Protein AF-U6RL80-F1 (afdb_monomer)

Sequence (294 aa):
MKKLYNIFMVGLAALAFSACESDRDSNPTLLEPDTFVLNVPPYAENNVYDLENSKAIEFTCSQPDYGFPIATTYSVQMSLNENFTEENEEAGTKLNYVTLATKYTSTKVDVDAVEFALALVELWDLSGSGELPDTPVTLYIRMQAALTSNGSGACTSNVIKLPRVLGYKAEAPVTLPEKMYLIGSFAESDWNAWLEMTPVEGSTGKFSRVVTFAGGDAMKFNMNPGWDGNQVAYFDGLVPDESKKLADVGGVDDGNGGLNIQIGNAGTYEVVVTVKVAGTKLAYTLDFYEATAE

Structure (mmCIF, N/CA/C/O backbone):
data_AF-U6RL80-F1
#
_entry.id   AF-U6RL80-F1
#
loop_
_atom_site.group_PDB
_atom_site.id
_atom_site.type_symbol
_atom_site.label_atom_id
_atom_site.label_alt_id
_atom_site.label_comp_id
_atom_site.label_asym_id
_atom_site.label_entity_id
_atom_site.label_seq_id
_atom_site.pdbx_PDB_ins_code
_atom_site.Cartn_x
_atom_site.Cartn_y
_atom_site.Cartn_z
_atom_site.occupancy
_atom_site.B_iso_or_equiv
_atom_site.auth_seq_id
_atom_site.auth_comp_id
_atom_site.auth_asym_id
_atom_site.auth_atom_id
_atom_site.pdbx_PDB_model_num
ATOM 1 N N . MET A 1 1 ? -44.471 29.779 -54.920 1.00 45.03 1 MET A N 1
ATOM 2 C CA . MET A 1 1 ? -43.718 28.926 -53.969 1.00 45.03 1 MET A CA 1
ATOM 3 C C . MET A 1 1 ? -42.483 29.644 -53.394 1.00 45.03 1 MET A C 1
ATOM 5 O O . MET A 1 1 ? -41.395 29.098 -53.427 1.00 45.03 1 MET A O 1
ATOM 9 N N . LYS A 1 2 ? -42.612 30.882 -52.881 1.00 41.56 2 LYS A N 1
ATOM 10 C CA . LYS A 1 2 ? -41.479 31.633 -52.279 1.00 41.56 2 LYS A CA 1
ATOM 11 C C . LYS A 1 2 ? -41.758 32.174 -50.867 1.00 41.56 2 LYS A C 1
ATOM 13 O O . LYS A 1 2 ? -40.862 32.710 -50.240 1.00 41.56 2 LYS A O 1
ATOM 18 N N . LYS A 1 3 ? -42.989 32.024 -50.356 1.00 45.12 3 LYS A N 1
ATOM 19 C CA . LYS A 1 3 ? -43.396 32.541 -49.034 1.00 45.12 3 LYS A CA 1
ATOM 20 C C . LYS A 1 3 ? -43.498 31.470 -47.936 1.00 45.12 3 LYS A C 1
ATOM 22 O O . LYS A 1 3 ? -43.577 31.825 -46.772 1.00 45.12 3 LYS A O 1
ATOM 27 N N . LEU A 1 4 ? -43.450 30.182 -48.298 1.00 49.25 4 LEU A N 1
ATOM 28 C CA . LEU A 1 4 ? -43.483 29.058 -47.346 1.00 49.25 4 LEU A CA 1
ATOM 29 C C . LEU A 1 4 ? -42.086 28.659 -46.839 1.00 49.25 4 LEU A C 1
ATOM 31 O O . LEU A 1 4 ? -41.966 28.172 -45.722 1.00 49.25 4 LEU A O 1
ATOM 35 N N . TYR A 1 5 ? -41.026 28.925 -47.612 1.00 48.28 5 TYR A N 1
ATOM 36 C CA . TYR A 1 5 ? -39.652 28.579 -47.222 1.00 48.28 5 TYR A CA 1
ATOM 37 C C . TYR A 1 5 ? -39.103 29.498 -46.115 1.00 48.28 5 TYR A C 1
ATOM 39 O O . TYR A 1 5 ? -38.384 29.047 -45.230 1.00 48.28 5 TYR A O 1
ATOM 47 N N . ASN A 1 6 ? -39.518 30.772 -46.102 1.00 47.56 6 ASN A N 1
ATOM 48 C CA . ASN A 1 6 ? -39.069 31.733 -45.089 1.00 47.56 6 ASN A CA 1
ATOM 49 C C . ASN A 1 6 ? -39.699 31.510 -43.707 1.00 47.56 6 ASN A C 1
ATOM 51 O O . ASN A 1 6 ? -39.104 31.910 -42.716 1.00 47.56 6 ASN A O 1
ATOM 55 N N . ILE A 1 7 ? -40.870 30.871 -43.612 1.00 53.78 7 ILE A N 1
ATOM 56 C CA . ILE A 1 7 ? -41.506 30.602 -42.310 1.00 53.78 7 ILE A CA 1
ATOM 57 C C . ILE A 1 7 ? -40.887 29.359 -41.650 1.00 53.78 7 ILE A C 1
ATOM 59 O O . ILE A 1 7 ? -40.718 29.331 -40.434 1.00 53.78 7 ILE A O 1
ATOM 63 N N . PHE A 1 8 ? -40.455 28.372 -42.443 1.00 48.06 8 PHE A N 1
ATOM 64 C CA . PHE A 1 8 ? -39.811 27.161 -41.922 1.00 48.06 8 PHE A CA 1
ATOM 65 C C . PHE A 1 8 ? -38.369 27.414 -41.436 1.00 48.06 8 PHE A C 1
ATOM 67 O O . PHE A 1 8 ? -37.942 26.830 -40.445 1.00 48.06 8 PHE A O 1
ATOM 74 N N . MET A 1 9 ? -37.637 28.340 -42.072 1.00 51.53 9 MET A N 1
ATOM 75 C CA . MET A 1 9 ? -36.278 28.726 -41.652 1.00 51.53 9 MET A CA 1
ATOM 76 C C . MET A 1 9 ? -36.247 29.563 -40.362 1.00 51.53 9 MET A C 1
ATOM 78 O O . MET A 1 9 ? -35.300 29.457 -39.590 1.00 51.53 9 MET A O 1
ATOM 82 N N . VAL A 1 10 ? -37.285 30.366 -40.101 1.00 54.06 10 VAL A N 1
ATOM 83 C CA . VAL A 1 10 ? -37.381 31.182 -38.875 1.00 54.06 10 VAL A CA 1
ATOM 84 C C . VAL A 1 10 ? -37.806 30.333 -37.667 1.00 54.06 10 VAL A C 1
ATOM 86 O O . VAL A 1 10 ? -37.340 30.577 -36.558 1.00 54.06 10 VAL A O 1
ATOM 89 N N . GLY A 1 11 ? -38.610 29.282 -37.877 1.00 51.50 11 GLY A N 1
ATOM 90 C CA . GLY A 1 11 ? -38.995 28.340 -36.817 1.00 51.50 11 GLY A CA 1
ATOM 91 C C . GLY A 1 11 ? -37.849 27.449 -36.320 1.00 51.50 11 GLY A C 1
ATOM 92 O O . GLY A 1 11 ? -37.797 27.132 -35.136 1.00 51.50 11 GLY A O 1
ATOM 93 N N . LEU A 1 12 ? -36.898 27.091 -37.194 1.00 52.03 12 LEU A N 1
ATOM 94 C CA . LEU A 1 12 ? -35.732 26.276 -36.825 1.00 52.03 12 LEU A CA 1
ATOM 95 C C . LEU A 1 12 ? -34.646 27.094 -36.099 1.00 52.03 12 LEU A C 1
ATOM 97 O O . LEU A 1 12 ? -33.964 26.568 -35.225 1.00 52.03 12 LEU A O 1
ATOM 101 N N . ALA A 1 13 ? -34.522 28.390 -36.410 1.00 53.56 13 ALA A N 1
ATOM 102 C CA . ALA A 1 13 ? -33.598 29.303 -35.733 1.00 53.56 13 ALA A CA 1
ATOM 103 C C . ALA A 1 13 ? -34.047 29.661 -34.302 1.00 53.56 13 ALA A C 1
ATOM 105 O O . ALA A 1 13 ? -33.206 29.892 -33.439 1.00 53.56 13 ALA A O 1
ATOM 106 N N . ALA A 1 14 ? -35.355 29.653 -34.020 1.00 51.91 14 ALA A N 1
ATOM 107 C CA . ALA A 1 14 ? -35.887 29.907 -32.677 1.00 51.91 14 ALA A CA 1
ATOM 108 C C . ALA A 1 14 ? -35.653 28.742 -31.691 1.00 51.91 14 ALA A C 1
ATOM 110 O O . ALA A 1 14 ? -35.650 28.957 -30.483 1.00 51.91 14 ALA A O 1
ATOM 111 N N . LEU A 1 15 ? -35.421 27.523 -32.193 1.00 52.44 15 LEU A N 1
ATOM 112 C CA . LEU A 1 15 ? -35.089 26.345 -31.378 1.00 52.44 15 LEU A CA 1
ATOM 113 C C . LEU A 1 15 ? -33.578 26.193 -31.133 1.00 52.44 15 LEU A C 1
ATOM 115 O O . LEU A 1 15 ? -33.174 25.386 -30.303 1.00 52.44 15 LEU A O 1
ATOM 119 N N . ALA A 1 16 ? -32.740 26.970 -31.828 1.00 51.03 16 ALA A N 1
ATOM 120 C CA . ALA A 1 16 ? -31.284 26.923 -31.679 1.00 51.03 16 ALA A CA 1
ATOM 121 C C . ALA A 1 16 ? -30.758 27.747 -30.486 1.00 51.03 16 ALA A C 1
ATOM 123 O O . ALA A 1 16 ? -29.591 27.613 -30.133 1.00 51.03 16 ALA A O 1
ATOM 124 N N . PHE A 1 17 ? -31.609 28.563 -29.850 1.00 49.69 17 PHE A N 1
ATOM 125 C CA . PHE A 1 17 ? -31.261 29.366 -28.667 1.00 49.69 17 PHE A CA 1
ATOM 126 C C . PHE A 1 17 ? -31.769 28.775 -27.343 1.00 49.69 17 PHE A C 1
ATOM 128 O O . PHE A 1 17 ? -31.589 29.383 -26.297 1.00 49.69 17 PHE A O 1
ATOM 135 N N . SER A 1 18 ? -32.380 27.582 -27.340 1.00 49.81 18 SER A N 1
ATOM 136 C CA . SER A 1 18 ? -32.786 26.925 -26.085 1.00 49.81 18 SER A CA 1
ATOM 137 C C . SER A 1 18 ? -31.705 26.022 -25.482 1.00 49.81 18 SER A C 1
ATOM 139 O O . SER A 1 18 ? -31.991 25.278 -24.545 1.00 49.81 18 SER A O 1
ATOM 141 N N . ALA A 1 19 ? -30.484 26.037 -26.019 1.00 54.03 19 ALA A N 1
ATOM 142 C CA . ALA A 1 19 ? -29.359 25.309 -25.451 1.00 54.03 19 ALA A CA 1
ATOM 143 C C . ALA A 1 19 ? -28.453 26.282 -24.682 1.00 54.03 19 ALA A C 1
ATOM 145 O O . ALA A 1 19 ? -27.705 27.051 -25.277 1.00 54.03 19 ALA A O 1
ATOM 146 N N . CYS A 1 20 ? -28.526 26.172 -23.354 1.00 61.12 20 CYS A N 1
ATOM 147 C CA . CYS A 1 20 ? -27.528 26.633 -22.383 1.00 61.12 20 CYS A CA 1
ATOM 148 C C . CYS A 1 20 ? -27.499 28.125 -21.995 1.00 61.12 20 CYS A C 1
ATOM 150 O O . CYS A 1 20 ? -26.421 28.661 -21.778 1.00 61.12 20 CYS A O 1
ATOM 152 N N . GLU A 1 21 ? -28.642 28.791 -21.799 1.00 48.22 21 GLU A N 1
ATOM 153 C CA . GLU A 1 21 ? -28.653 30.049 -21.011 1.00 48.22 21 GLU A CA 1
ATOM 154 C C . GLU A 1 21 ? -28.828 29.818 -19.505 1.00 48.22 21 GLU A C 1
ATOM 156 O O . GLU A 1 21 ? -28.578 30.706 -18.697 1.00 48.22 21 GLU A O 1
ATOM 161 N N . SER A 1 22 ? -29.219 28.612 -19.095 1.00 49.94 22 SER A N 1
ATOM 162 C CA . SER A 1 22 ? -29.249 28.242 -17.686 1.00 49.94 22 SER A CA 1
ATOM 163 C C . SER A 1 22 ? -27.951 27.529 -17.310 1.00 49.94 22 SER A C 1
ATOM 165 O O . SER A 1 22 ? -27.974 26.332 -17.014 1.00 49.94 22 SER A O 1
ATOM 167 N N . ASP A 1 23 ? -26.835 28.264 -17.314 1.00 52.84 23 ASP A N 1
ATOM 168 C CA . ASP A 1 23 ? -25.781 28.024 -16.323 1.00 52.84 23 ASP A CA 1
ATOM 169 C C . ASP A 1 23 ? -26.430 28.320 -14.969 1.00 52.84 23 ASP A C 1
ATOM 171 O O . ASP A 1 23 ? -26.490 29.449 -14.485 1.00 52.84 23 ASP A O 1
ATOM 175 N N . ARG A 1 24 ? -27.151 27.321 -14.453 1.00 56.09 24 ARG A N 1
ATOM 176 C CA . ARG A 1 24 ? -27.673 27.390 -13.099 1.00 56.09 24 ARG A CA 1
ATOM 177 C C . ARG A 1 24 ? -26.403 27.369 -12.272 1.00 56.09 24 ARG A C 1
ATOM 179 O O . ARG A 1 24 ? -25.732 26.347 -12.318 1.00 56.09 24 ARG A O 1
ATOM 186 N N . ASP A 1 25 ? -26.138 28.413 -11.489 1.00 57.56 25 ASP A N 1
ATOM 187 C CA . ASP A 1 25 ? -25.047 28.514 -10.493 1.00 57.56 25 ASP A CA 1
ATOM 188 C C . ASP A 1 25 ? -24.971 27.323 -9.488 1.00 57.56 25 ASP A C 1
ATOM 190 O O . ASP A 1 25 ? -24.269 27.360 -8.486 1.00 57.56 25 ASP A O 1
ATOM 194 N N . SER A 1 26 ? -25.717 26.244 -9.718 1.00 63.47 26 SER A N 1
ATOM 195 C CA . SER A 1 26 ? -25.666 24.928 -9.093 1.00 63.47 26 SER A CA 1
ATOM 196 C C . SER A 1 26 ? -24.562 24.036 -9.684 1.00 63.47 26 SER A C 1
ATOM 198 O O . SER A 1 26 ? -24.809 22.858 -9.954 1.00 63.47 26 SER A O 1
ATOM 200 N N . ASN A 1 27 ? -23.355 24.566 -9.887 1.00 68.06 27 ASN A N 1
ATOM 201 C CA . ASN A 1 27 ? -22.205 23.695 -10.119 1.00 68.06 27 ASN A CA 1
ATOM 202 C C . ASN A 1 27 ? -21.912 22.924 -8.821 1.00 68.06 27 ASN A C 1
ATOM 204 O O . ASN A 1 27 ? -21.888 23.544 -7.755 1.00 68.06 27 ASN A O 1
ATOM 208 N N . PRO A 1 28 ? -21.716 21.592 -8.870 1.00 72.44 28 PRO A N 1
ATOM 209 C CA . PRO A 1 28 ? -21.341 20.825 -7.691 1.00 72.44 28 PRO A CA 1
ATOM 210 C C . PRO A 1 28 ? -20.061 21.409 -7.093 1.00 72.44 28 PRO A C 1
ATOM 212 O O . PRO A 1 28 ? -19.031 21.488 -7.763 1.00 72.44 28 PRO A O 1
ATOM 215 N N . THR A 1 29 ? -20.130 21.844 -5.841 1.00 82.56 29 THR A N 1
ATOM 216 C CA . THR A 1 29 ? -18.963 22.310 -5.098 1.00 82.56 29 THR A CA 1
ATOM 217 C C . THR A 1 29 ? -18.357 21.131 -4.367 1.00 82.56 29 THR A C 1
ATOM 219 O O . THR A 1 29 ? -19.064 20.454 -3.620 1.00 82.56 29 THR A O 1
ATOM 222 N N . LEU A 1 30 ? -17.061 20.902 -4.567 1.00 88.50 30 LEU A N 1
ATOM 223 C CA . LEU A 1 30 ? -16.326 19.940 -3.759 1.00 88.50 30 LEU A CA 1
ATOM 224 C C . LEU A 1 30 ? -16.312 20.432 -2.307 1.00 88.50 30 LEU A C 1
ATOM 226 O O . LEU A 1 30 ? -15.823 21.528 -2.034 1.00 88.50 30 LEU A O 1
ATOM 230 N N . LEU A 1 31 ? -16.882 19.636 -1.406 1.00 91.56 31 LEU A N 1
ATOM 231 C CA . LEU A 1 31 ? -16.812 19.869 0.033 1.00 91.56 31 LEU A CA 1
ATOM 232 C C . LEU A 1 31 ? -15.575 19.181 0.615 1.00 91.56 31 LEU A C 1
ATOM 234 O O . LEU A 1 31 ? -15.120 18.162 0.097 1.00 91.56 31 LEU A O 1
ATOM 238 N N . GLU A 1 32 ? -15.057 19.726 1.712 1.00 90.56 32 GLU A N 1
ATOM 239 C CA . GLU A 1 32 ? -13.994 19.113 2.510 1.00 90.56 32 GLU A CA 1
ATOM 240 C C . GLU A 1 32 ? -14.609 18.611 3.825 1.00 90.56 32 GLU A C 1
ATOM 242 O O . GLU A 1 32 ? -14.821 19.405 4.741 1.00 90.56 32 GLU A O 1
ATOM 247 N N . PRO A 1 33 ? -14.999 17.327 3.906 1.00 92.94 33 PRO A N 1
ATOM 248 C CA . PRO A 1 33 ? -15.634 16.785 5.100 1.00 92.94 33 PRO A CA 1
ATOM 249 C C . PRO A 1 33 ? -14.622 16.642 6.240 1.00 92.94 33 PRO A C 1
ATOM 251 O O . P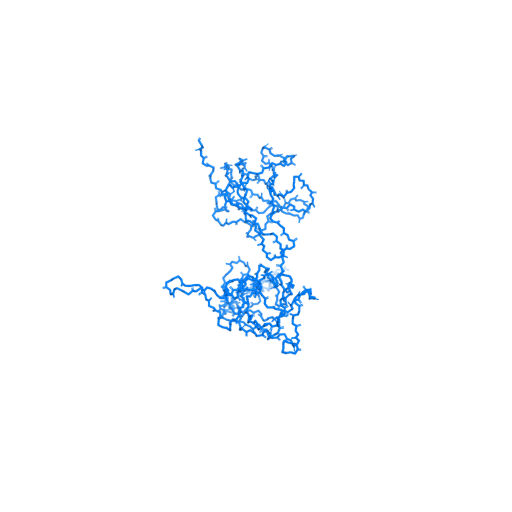RO A 1 33 ? -13.526 16.131 6.034 1.00 92.94 33 PRO A O 1
ATOM 254 N N . ASP A 1 34 ? -15.020 16.998 7.462 1.00 93.88 34 ASP A N 1
ATOM 255 C CA . ASP A 1 34 ? -14.182 16.791 8.654 1.00 93.88 34 ASP A CA 1
ATOM 256 C C . ASP A 1 34 ? -14.147 15.316 9.092 1.00 93.88 34 ASP A C 1
ATOM 258 O O . ASP A 1 34 ? -13.165 14.835 9.662 1.00 93.88 34 ASP A O 1
ATOM 262 N N . THR A 1 35 ? -15.240 14.581 8.856 1.00 97.44 35 THR A N 1
ATOM 263 C CA . THR A 1 35 ? -15.402 13.195 9.307 1.00 97.44 35 THR A CA 1
ATOM 264 C C . THR A 1 35 ? -16.434 12.417 8.486 1.00 97.44 35 THR A C 1
ATOM 266 O O . THR A 1 35 ? -17.149 12.972 7.651 1.00 97.44 35 THR A O 1
ATOM 269 N N . PHE A 1 36 ? -16.526 11.113 8.743 1.00 97.88 36 PHE A N 1
ATOM 270 C CA . PHE A 1 36 ? -17.516 10.200 8.178 1.00 97.88 36 PHE A CA 1
ATOM 271 C C . PHE A 1 36 ? -17.857 9.079 9.168 1.00 97.88 36 PHE A C 1
ATOM 273 O O . PHE A 1 36 ? -17.181 8.894 10.182 1.00 97.88 36 PHE A O 1
ATOM 280 N N . VAL A 1 37 ? -18.920 8.322 8.890 1.00 98.38 37 VAL A N 1
ATOM 281 C CA . VAL A 1 37 ? -19.400 7.284 9.807 1.00 98.38 37 VAL A CA 1
ATOM 282 C C . VAL A 1 37 ? -18.717 5.952 9.517 1.00 98.38 37 VAL A C 1
ATOM 284 O O . VAL A 1 37 ? -18.838 5.423 8.417 1.00 98.38 37 VAL A O 1
ATOM 287 N N . LEU A 1 38 ? -18.063 5.377 10.522 1.00 98.44 38 LEU A N 1
ATOM 288 C CA . LEU A 1 38 ? -17.669 3.972 10.592 1.00 98.44 38 LEU A CA 1
ATOM 289 C C . LEU A 1 38 ? -18.661 3.233 11.495 1.00 98.44 38 LEU A C 1
ATOM 291 O O . LEU A 1 38 ? -18.836 3.582 12.667 1.00 98.44 38 LEU A O 1
ATOM 295 N N . ASN A 1 39 ? -19.321 2.211 10.950 1.00 97.88 39 ASN A N 1
ATOM 296 C CA . ASN A 1 39 ? -20.325 1.442 11.673 1.00 97.88 39 ASN A CA 1
ATOM 297 C C . ASN A 1 39 ? -19.666 0.417 12.599 1.00 97.88 39 ASN A C 1
ATOM 299 O O . ASN A 1 39 ? -18.731 -0.286 12.212 1.00 97.88 39 ASN A O 1
ATOM 303 N N . VAL A 1 40 ? -20.211 0.272 13.807 1.00 95.75 40 VAL A N 1
ATOM 304 C CA . VAL A 1 40 ? -19.842 -0.821 14.714 1.00 95.75 40 VAL A CA 1
ATOM 305 C C . VAL A 1 40 ? -20.392 -2.135 14.144 1.00 95.75 40 VAL A C 1
ATOM 307 O O . VAL A 1 40 ? -21.595 -2.204 13.868 1.00 95.75 40 VAL A O 1
ATOM 310 N N . PRO A 1 41 ? -19.573 -3.192 13.978 1.00 93.81 41 PRO A N 1
ATOM 311 C CA . PRO A 1 41 ? -20.073 -4.477 13.508 1.00 93.81 41 PRO A CA 1
ATOM 312 C C . PRO A 1 41 ? -21.194 -5.027 14.418 1.00 93.81 41 PRO A C 1
ATOM 314 O O . PRO A 1 41 ? -21.060 -4.961 15.645 1.00 93.81 41 PRO A O 1
ATOM 317 N N . PRO A 1 42 ? -22.269 -5.631 13.868 1.00 87.31 42 PRO A N 1
ATOM 318 C CA . PRO A 1 42 ? -23.476 -6.000 14.626 1.00 87.31 42 PRO A CA 1
ATOM 319 C C . PRO A 1 42 ? -23.264 -6.910 15.847 1.00 87.31 42 PRO A C 1
ATOM 321 O O . PRO A 1 42 ? -24.105 -6.942 16.744 1.00 87.31 42 PRO A O 1
ATOM 324 N N . TYR A 1 43 ? -22.155 -7.652 15.893 1.00 84.12 43 TYR A N 1
ATOM 325 C CA . TYR A 1 43 ? -21.839 -8.602 16.963 1.00 84.12 43 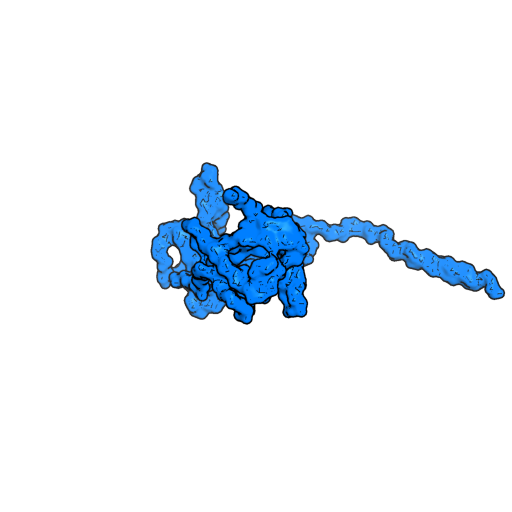TYR A CA 1
ATOM 326 C C . TYR A 1 43 ? -20.562 -8.257 17.739 1.00 84.12 43 TYR A C 1
ATOM 328 O O . TYR A 1 43 ? -20.050 -9.112 18.458 1.00 84.12 43 TYR A O 1
ATOM 336 N N . ALA A 1 44 ? -20.056 -7.023 17.639 1.00 85.62 44 ALA A N 1
ATOM 337 C CA . ALA A 1 44 ? -18.784 -6.643 18.257 1.00 85.62 44 ALA A CA 1
ATOM 338 C C . ALA A 1 44 ? -18.744 -6.862 19.781 1.00 85.62 44 ALA A C 1
ATOM 340 O O . ALA A 1 44 ? -17.731 -7.320 20.295 1.00 85.62 44 ALA A O 1
ATOM 341 N N . GLU A 1 45 ? -19.845 -6.601 20.492 1.00 88.00 45 GLU A N 1
ATOM 342 C CA . GLU A 1 45 ? -19.921 -6.749 21.957 1.00 88.00 45 GLU A CA 1
ATOM 343 C C . GLU A 1 45 ? -19.977 -8.210 22.432 1.00 88.00 45 GLU A C 1
ATOM 345 O O . GLU A 1 45 ? -19.469 -8.551 23.500 1.00 88.00 45 GLU A O 1
ATOM 350 N N . ASN A 1 46 ? -20.597 -9.093 21.643 1.00 87.06 46 ASN A N 1
ATOM 351 C CA . ASN A 1 46 ? -20.917 -10.458 22.075 1.00 87.06 46 ASN A CA 1
ATOM 352 C C . ASN A 1 46 ? -20.030 -11.532 21.435 1.00 87.06 46 ASN A C 1
ATOM 354 O O . ASN A 1 46 ? -20.038 -12.672 21.899 1.00 87.06 46 ASN A O 1
ATOM 358 N N . ASN A 1 47 ? -19.274 -11.189 20.393 1.00 89.44 47 ASN A N 1
ATOM 359 C CA . ASN A 1 47 ? -18.394 -12.113 19.691 1.00 89.44 47 ASN A CA 1
ATOM 360 C C . ASN A 1 47 ? -16.926 -11.916 20.090 1.00 89.44 47 ASN A C 1
ATOM 362 O O . ASN A 1 47 ? -16.536 -10.851 20.566 1.00 89.44 47 ASN A O 1
ATOM 366 N N . VAL A 1 48 ? -16.112 -12.950 19.885 1.00 94.06 48 VAL A N 1
ATOM 367 C CA . VAL A 1 48 ? -14.650 -12.835 19.903 1.00 94.06 48 VAL A CA 1
ATOM 368 C C . VAL A 1 48 ? -14.173 -12.829 18.460 1.00 94.06 48 VAL A C 1
ATOM 370 O O . VAL A 1 48 ? -14.508 -13.732 17.695 1.00 94.06 48 VAL A O 1
ATOM 373 N N . TYR A 1 49 ? -13.390 -11.821 18.091 1.00 94.94 49 TYR A N 1
ATOM 374 C CA . TYR A 1 49 ? -12.667 -11.811 16.826 1.00 94.94 49 TYR A CA 1
ATOM 375 C C . TYR A 1 49 ? -11.409 -12.660 16.991 1.00 94.94 49 TYR A C 1
ATOM 377 O O . TYR A 1 49 ? -10.371 -12.156 17.407 1.00 94.94 49 TYR A O 1
ATOM 385 N N . ASP A 1 50 ? -11.541 -13.961 16.746 1.00 96.00 50 ASP A N 1
ATOM 386 C CA . ASP A 1 50 ? -10.425 -14.905 16.711 1.00 96.00 50 ASP A CA 1
ATOM 387 C C . ASP A 1 50 ? -9.706 -14.779 15.366 1.00 96.00 50 ASP A C 1
ATOM 389 O O . ASP A 1 50 ? -10.219 -15.236 14.342 1.00 96.00 50 ASP A O 1
ATOM 393 N N . LEU A 1 51 ? -8.558 -14.100 15.364 1.00 96.06 51 LEU A N 1
ATOM 394 C CA . LEU A 1 51 ? -7.833 -13.782 14.135 1.00 96.06 51 LEU A CA 1
ATOM 395 C C . LEU A 1 51 ? -7.196 -15.014 13.484 1.00 96.06 51 LEU A C 1
ATOM 397 O O . LEU A 1 51 ? -7.074 -15.039 12.265 1.00 96.06 51 LEU A O 1
ATOM 401 N N . GLU A 1 52 ? -6.828 -16.034 14.261 1.00 94.50 52 GLU A N 1
ATOM 402 C CA . GLU A 1 52 ? -6.189 -17.248 13.736 1.00 94.50 52 GLU A CA 1
ATOM 403 C C . GLU A 1 52 ? -7.187 -18.108 12.948 1.00 94.50 52 GLU A C 1
ATOM 405 O O . GLU A 1 52 ? -6.847 -18.707 11.928 1.00 94.50 52 GLU A O 1
ATOM 410 N N . ASN A 1 53 ? -8.448 -18.131 13.394 1.00 94.56 53 ASN A N 1
ATOM 411 C CA . ASN A 1 53 ? -9.511 -18.940 12.791 1.00 94.56 53 ASN A CA 1
ATOM 412 C C . ASN A 1 53 ? -10.470 -18.147 11.886 1.00 94.56 53 ASN A C 1
ATOM 414 O O . ASN A 1 53 ? -11.425 -18.711 11.341 1.00 94.56 53 ASN A O 1
ATOM 418 N N . SER A 1 54 ? -10.237 -16.846 11.707 1.00 93.81 54 SER A N 1
ATOM 419 C CA . SER A 1 54 ? -11.027 -15.987 10.822 1.00 93.81 54 SER A CA 1
ATOM 420 C C . SER A 1 54 ? -10.357 -15.813 9.464 1.00 93.81 54 SER A C 1
ATOM 422 O O . SER A 1 54 ? -9.143 -15.887 9.330 1.00 93.81 54 SER A O 1
ATOM 424 N N . LYS A 1 55 ? -11.158 -15.549 8.428 1.00 93.75 55 LYS A N 1
ATOM 425 C CA . LYS A 1 55 ? -10.631 -15.159 7.107 1.00 93.75 55 LYS A CA 1
ATOM 426 C C . LYS A 1 55 ? -10.490 -13.652 6.970 1.00 93.75 55 LYS A C 1
ATOM 428 O O . LYS A 1 55 ? -9.509 -13.170 6.421 1.00 93.75 55 LYS A O 1
ATOM 433 N N . ALA A 1 56 ? -11.497 -12.926 7.440 1.00 94.81 56 ALA A N 1
ATOM 434 C CA . ALA A 1 56 ? -11.545 -11.484 7.338 1.00 94.81 56 ALA A CA 1
ATOM 435 C C . ALA A 1 56 ? -12.404 -10.879 8.449 1.00 94.81 56 ALA A C 1
ATOM 437 O O . ALA A 1 56 ? -13.257 -11.560 9.028 1.00 94.81 56 ALA A O 1
ATOM 438 N N . ILE A 1 57 ? -12.197 -9.591 8.698 1.00 95.06 57 ILE A N 1
ATOM 439 C CA . ILE A 1 57 ? -13.043 -8.743 9.530 1.00 95.06 57 ILE A CA 1
ATOM 440 C C . ILE A 1 57 ? -13.732 -7.734 8.615 1.00 95.06 57 ILE A C 1
ATOM 442 O O . ILE A 1 57 ? -13.073 -6.942 7.943 1.00 95.06 57 ILE A O 1
ATOM 446 N N . GLU A 1 58 ? -15.061 -7.775 8.589 1.00 96.00 58 GLU A N 1
ATOM 447 C CA . GLU A 1 58 ? -15.869 -6.871 7.773 1.00 96.00 58 GLU A CA 1
ATOM 448 C C . GLU A 1 58 ? -16.143 -5.566 8.534 1.00 96.00 58 GLU A C 1
ATOM 450 O O . GLU A 1 58 ? -16.714 -5.566 9.629 1.00 96.00 58 GLU A O 1
ATOM 455 N N . PHE A 1 59 ? -15.789 -4.446 7.915 1.00 97.12 59 PHE A N 1
ATOM 456 C CA . PHE A 1 59 ? -16.175 -3.103 8.324 1.00 97.12 59 PHE A CA 1
ATOM 457 C C . PHE A 1 59 ? -17.056 -2.463 7.255 1.00 97.12 59 PHE A C 1
ATOM 459 O O . PHE A 1 59 ? -16.925 -2.725 6.057 1.00 97.12 59 PHE A O 1
ATOM 466 N N . THR A 1 60 ? -17.955 -1.581 7.686 1.00 97.88 60 THR A N 1
ATOM 467 C CA . THR A 1 60 ? -18.756 -0.765 6.771 1.00 97.88 60 THR A CA 1
ATOM 468 C C . THR A 1 60 ? -18.726 0.690 7.204 1.00 97.88 60 THR A C 1
ATOM 470 O O . THR A 1 60 ? -18.764 0.987 8.398 1.00 97.88 60 THR A O 1
ATOM 473 N N . CYS A 1 61 ? -18.687 1.603 6.243 1.00 97.56 61 CYS A N 1
ATOM 474 C CA . CYS A 1 61 ? -18.681 3.036 6.496 1.00 97.56 61 CYS A CA 1
ATOM 475 C C . CYS A 1 61 ? -19.603 3.791 5.530 1.00 97.56 61 CYS A C 1
ATOM 477 O O . CYS A 1 61 ? -20.101 3.241 4.547 1.00 97.56 61 CYS A O 1
ATOM 479 N N . SER A 1 62 ? -19.864 5.063 5.815 1.00 96.56 62 SER A N 1
ATOM 480 C CA . SER A 1 62 ? -20.396 5.999 4.829 1.00 96.56 62 SER A CA 1
ATOM 481 C C . SER A 1 62 ? -19.249 6.620 4.038 1.00 96.56 62 SER A C 1
ATOM 483 O O . SER A 1 62 ? -18.155 6.821 4.564 1.00 96.56 62 SER A O 1
ATOM 485 N N . GLN A 1 63 ? -19.500 6.994 2.785 1.00 95.81 63 GLN A N 1
ATOM 486 C CA . GLN A 1 63 ? -18.565 7.872 2.092 1.00 95.81 63 GLN A CA 1
ATOM 487 C C . GLN A 1 63 ? -18.516 9.241 2.798 1.00 95.81 63 GLN A C 1
ATOM 489 O O . GLN A 1 63 ? -19.573 9.710 3.232 1.00 95.81 63 GLN A O 1
ATOM 494 N N . PRO A 1 64 ? -17.331 9.867 2.950 1.00 97.06 64 PRO A N 1
ATOM 495 C CA . PRO A 1 64 ? -17.252 11.255 3.384 1.00 97.06 64 PRO A CA 1
ATOM 496 C C . PRO A 1 64 ? -18.068 12.163 2.464 1.00 97.06 64 PRO A C 1
ATOM 498 O O . PRO A 1 64 ? -18.097 11.963 1.250 1.00 97.06 64 PRO A O 1
ATOM 501 N N . ASP A 1 65 ? -18.748 13.152 3.035 1.00 95.50 65 ASP A N 1
ATOM 502 C CA . ASP A 1 65 ? -19.607 14.039 2.254 1.00 95.50 65 ASP A CA 1
ATOM 503 C C . ASP A 1 65 ? -18.775 15.080 1.495 1.00 95.50 65 ASP A C 1
ATOM 505 O O . ASP A 1 65 ? -18.546 16.192 1.960 1.00 95.50 65 ASP A O 1
ATOM 509 N N . TYR A 1 66 ? -18.315 14.698 0.305 1.00 94.25 66 TYR A N 1
ATOM 510 C CA . TYR A 1 66 ? -17.636 15.584 -0.640 1.00 94.25 66 TYR A CA 1
ATOM 511 C C . TYR A 1 66 ? -18.613 16.486 -1.421 1.00 94.25 66 TYR A C 1
ATOM 513 O O . TYR A 1 66 ? -18.200 17.195 -2.338 1.00 94.25 66 TYR A O 1
ATOM 521 N N . GLY A 1 67 ? -19.912 16.460 -1.096 1.00 92.19 67 GLY A N 1
ATOM 522 C CA . GLY A 1 67 ? -20.984 17.153 -1.817 1.00 92.19 67 GLY A CA 1
ATOM 523 C C . GLY A 1 67 ? -21.567 16.359 -2.991 1.00 92.19 67 GLY A C 1
ATOM 524 O O . GLY A 1 67 ? -22.637 16.697 -3.497 1.00 92.19 67 GLY A O 1
ATOM 525 N N . PHE A 1 68 ? -20.889 15.296 -3.433 1.00 89.62 68 PHE A N 1
ATOM 526 C CA . PHE A 1 68 ? -21.346 14.359 -4.461 1.00 89.62 68 PHE A CA 1
ATOM 527 C C . PHE A 1 68 ? -20.524 13.054 -4.414 1.00 89.62 68 PHE A C 1
ATOM 529 O O . PHE A 1 68 ? -19.410 13.058 -3.887 1.00 89.62 68 PHE A O 1
ATOM 536 N N . PRO A 1 69 ? -21.030 11.936 -4.977 1.00 92.12 69 PRO A N 1
ATOM 537 C CA . PRO A 1 69 ? -20.271 10.691 -5.042 1.00 92.12 69 PRO A CA 1
ATOM 538 C C . PRO A 1 69 ? -18.988 10.837 -5.865 1.00 92.12 69 PRO A C 1
ATOM 540 O O . PRO A 1 69 ? -19.034 11.206 -7.039 1.00 92.12 69 PRO A O 1
ATOM 543 N N . ILE A 1 70 ? -17.847 10.513 -5.263 1.00 93.06 70 ILE A N 1
ATOM 544 C CA . ILE A 1 70 ? -16.516 10.631 -5.878 1.00 93.06 70 ILE A CA 1
ATOM 545 C C . ILE A 1 70 ? -15.649 9.424 -5.510 1.00 93.06 70 ILE A C 1
ATOM 547 O O . ILE A 1 70 ? -15.909 8.758 -4.516 1.00 93.06 70 ILE A O 1
ATOM 551 N N . ALA A 1 71 ? -14.638 9.084 -6.312 1.00 95.25 71 ALA A N 1
ATOM 552 C CA . ALA A 1 71 ? -13.735 7.984 -5.978 1.00 95.25 71 ALA A CA 1
ATOM 553 C C . ALA A 1 71 ? -12.948 8.303 -4.693 1.00 95.25 71 ALA A C 1
ATOM 555 O O . ALA A 1 71 ? -12.223 9.300 -4.626 1.00 95.25 71 ALA A O 1
ATOM 556 N N . THR A 1 72 ? -13.104 7.454 -3.679 1.00 95.94 72 THR A N 1
ATOM 557 C CA . THR A 1 72 ? -12.490 7.620 -2.359 1.00 95.94 72 THR A CA 1
ATOM 558 C C . THR A 1 72 ? -11.679 6.383 -2.019 1.00 95.94 72 THR A C 1
ATOM 560 O O . THR A 1 72 ? -12.149 5.257 -2.179 1.00 95.94 72 THR A O 1
ATOM 563 N N . THR A 1 73 ? -10.471 6.604 -1.518 1.00 97.12 73 THR A N 1
ATOM 564 C CA . THR A 1 73 ? -9.601 5.562 -0.990 1.00 97.12 73 THR A CA 1
ATOM 565 C C . THR A 1 73 ? -9.674 5.574 0.528 1.00 97.12 73 THR A C 1
ATOM 567 O O . THR A 1 73 ? -9.541 6.631 1.141 1.00 97.12 73 THR A O 1
ATOM 570 N N . TYR A 1 74 ? -9.841 4.398 1.122 1.00 97.88 74 TYR A N 1
ATOM 571 C CA . TYR A 1 74 ? -9.946 4.182 2.557 1.00 97.88 74 TYR A CA 1
ATOM 572 C C . TYR A 1 74 ? -8.777 3.343 3.077 1.00 97.88 74 TYR A C 1
ATOM 574 O O . TYR A 1 74 ? -8.362 2.382 2.424 1.00 97.88 74 TYR A O 1
ATOM 582 N N . SER A 1 75 ? -8.299 3.658 4.275 1.00 97.31 75 SER A N 1
ATOM 583 C CA . SER A 1 75 ? -7.352 2.844 5.044 1.00 97.31 75 SER A CA 1
ATOM 584 C C . SER A 1 75 ? -7.876 2.629 6.462 1.00 97.31 75 SER A C 1
ATOM 586 O O . SER A 1 75 ? -8.559 3.484 7.031 1.00 97.31 75 SER A O 1
ATOM 588 N N . VAL A 1 76 ? -7.590 1.458 7.027 1.00 98.19 76 VAL A N 1
ATOM 589 C CA . VAL A 1 76 ? -7.999 1.092 8.389 1.00 98.19 76 VAL A CA 1
ATOM 590 C C . VAL A 1 76 ? -6.855 1.401 9.343 1.00 98.19 76 VAL A C 1
ATOM 592 O O . VAL A 1 76 ? -5.700 1.107 9.044 1.00 98.19 76 VAL A O 1
ATOM 595 N N . GLN A 1 77 ? -7.172 1.986 10.492 1.00 98.25 77 GLN A N 1
ATOM 596 C CA . GLN A 1 77 ? -6.218 2.284 11.552 1.00 98.25 77 GLN A CA 1
ATOM 597 C C . GLN A 1 77 ? -6.665 1.633 12.855 1.00 98.25 77 GLN A C 1
ATOM 599 O O . GLN A 1 77 ? -7.850 1.669 13.195 1.00 98.25 77 GLN A O 1
ATOM 604 N N . MET A 1 78 ? -5.715 1.066 13.596 1.00 97.38 78 MET A N 1
ATOM 605 C CA . MET A 1 78 ? -5.967 0.401 14.873 1.00 97.38 78 MET A CA 1
ATOM 606 C C . MET A 1 78 ? -5.099 0.957 15.999 1.00 97.38 78 MET A C 1
ATOM 608 O O . MET A 1 78 ? -3.925 1.248 15.792 1.00 97.38 78 MET A O 1
ATOM 612 N N . SER A 1 79 ? -5.674 1.073 17.195 1.00 97.50 79 SER A N 1
ATOM 613 C CA . SER A 1 79 ? -4.983 1.500 18.413 1.00 97.50 79 SER A CA 1
ATOM 614 C C . SER A 1 79 ? -5.456 0.713 19.640 1.00 97.50 79 SER A C 1
ATOM 616 O O . SER A 1 79 ? -6.576 0.201 19.687 1.00 97.50 79 SER A O 1
ATOM 618 N N . LEU A 1 80 ? -4.602 0.650 20.666 1.00 95.81 80 LEU A N 1
ATOM 619 C CA . LEU A 1 80 ? -4.949 0.162 22.007 1.00 95.81 80 LEU A CA 1
ATOM 620 C C . LEU A 1 80 ? -5.681 1.231 22.840 1.00 95.81 80 LEU A C 1
ATOM 622 O O . LEU A 1 80 ? -6.216 0.928 23.906 1.00 95.81 80 LEU A O 1
ATOM 626 N N . ASN A 1 81 ? -5.707 2.483 22.372 1.00 93.38 81 ASN A N 1
ATOM 627 C CA . ASN A 1 81 ? -6.348 3.614 23.034 1.00 93.38 81 ASN A CA 1
ATOM 628 C C . ASN A 1 81 ? -7.417 4.232 22.123 1.00 93.38 81 ASN A C 1
ATOM 630 O O . ASN A 1 81 ? -7.251 4.297 20.911 1.00 93.38 81 ASN A O 1
ATOM 634 N N . GLU A 1 82 ? -8.506 4.720 22.714 1.00 95.06 82 GLU A N 1
ATOM 635 C CA . GLU A 1 82 ? -9.555 5.442 21.984 1.00 95.06 82 GLU A CA 1
ATOM 636 C C . GLU A 1 82 ? -9.036 6.752 21.375 1.00 95.06 82 GLU A C 1
ATOM 638 O O . GLU A 1 82 ? -9.506 7.198 20.329 1.00 95.06 82 GLU A O 1
ATOM 643 N N . ASN A 1 83 ? -8.036 7.355 22.019 1.00 92.69 83 ASN A N 1
ATOM 644 C CA . ASN A 1 83 ? -7.387 8.569 21.557 1.00 92.69 83 ASN A CA 1
ATOM 645 C C . ASN A 1 83 ? -6.235 8.189 20.629 1.00 92.69 83 ASN A C 1
ATOM 647 O O . ASN A 1 83 ? -5.174 7.770 21.091 1.00 92.69 83 ASN A O 1
ATOM 651 N N . PHE A 1 84 ? -6.459 8.330 19.327 1.00 94.50 84 PHE A N 1
ATOM 652 C CA . PHE A 1 84 ? -5.430 8.171 18.306 1.00 94.50 84 PHE A CA 1
ATOM 653 C C . PHE A 1 84 ? -4.483 9.370 18.351 1.00 94.50 84 PHE A C 1
ATOM 655 O O . PHE A 1 84 ? -4.870 10.498 18.043 1.00 94.50 84 PHE A O 1
ATOM 662 N N . THR A 1 85 ? -3.249 9.110 18.750 1.00 92.31 85 THR A N 1
ATOM 663 C CA . THR A 1 85 ? -2.210 10.108 18.952 1.00 92.31 85 THR A CA 1
ATOM 664 C C . THR A 1 85 ? -1.258 10.085 17.769 1.00 92.31 85 THR A C 1
ATOM 666 O O . THR A 1 85 ? -0.659 9.052 17.466 1.00 92.31 85 THR A O 1
ATOM 669 N N . GLU A 1 86 ? -1.126 11.235 17.119 1.00 90.31 86 GLU A N 1
ATOM 670 C CA . GLU A 1 86 ? -0.137 11.458 16.068 1.00 90.31 86 GLU A CA 1
ATOM 671 C C . GLU A 1 86 ? 1.258 11.657 16.671 1.00 90.31 86 GLU A C 1
ATOM 673 O O . GLU A 1 86 ? 1.406 12.142 17.798 1.00 90.31 86 GLU A O 1
ATOM 678 N N . GLU A 1 87 ? 2.289 11.298 15.911 1.00 89.81 87 GLU A N 1
ATOM 679 C CA . GLU A 1 87 ? 3.664 11.588 16.302 1.00 89.81 87 GLU A CA 1
ATOM 680 C C . GLU A 1 87 ? 3.910 13.101 16.338 1.00 89.81 87 GLU A C 1
ATOM 682 O O . GLU A 1 87 ? 3.523 13.846 15.437 1.00 89.81 87 GLU A O 1
ATOM 687 N N . ASN A 1 88 ? 4.562 13.561 17.402 1.00 88.62 88 ASN A N 1
ATOM 688 C CA . ASN A 1 88 ? 4.998 14.939 17.544 1.00 88.62 88 ASN A CA 1
ATOM 689 C C . ASN A 1 88 ? 6.365 14.956 18.231 1.00 88.62 88 ASN A C 1
ATOM 691 O O . ASN A 1 88 ? 6.462 14.777 19.450 1.00 88.62 88 ASN A O 1
ATOM 695 N N . GLU A 1 89 ? 7.411 15.177 17.434 1.00 85.62 89 GLU A N 1
ATOM 696 C CA . GLU A 1 89 ? 8.799 15.206 17.900 1.00 85.62 89 GLU A CA 1
ATOM 697 C C . GLU A 1 89 ? 9.038 16.306 18.943 1.00 85.62 89 GLU A C 1
ATOM 699 O O . GLU A 1 89 ? 9.678 16.059 19.965 1.00 85.62 89 GLU A O 1
ATOM 704 N N . GLU A 1 90 ? 8.473 17.502 18.739 1.00 85.75 90 GLU A N 1
ATOM 705 C CA . GLU A 1 90 ? 8.642 18.647 19.644 1.00 85.75 90 GLU A CA 1
ATOM 706 C C . GLU A 1 90 ? 8.018 18.390 21.023 1.00 85.75 90 GLU A C 1
ATOM 708 O O . GLU A 1 90 ? 8.572 18.776 22.053 1.00 85.75 90 GLU A O 1
ATOM 713 N N . ALA A 1 91 ? 6.874 17.705 21.050 1.00 83.50 91 ALA A N 1
ATOM 714 C CA . ALA A 1 91 ? 6.166 17.324 22.268 1.00 83.50 91 ALA A CA 1
ATOM 715 C C . ALA A 1 91 ? 6.633 15.975 22.847 1.00 83.50 91 ALA A C 1
ATOM 717 O O . ALA A 1 91 ? 6.077 15.522 23.850 1.00 83.50 91 ALA A O 1
ATOM 718 N N . GLY A 1 92 ? 7.607 15.302 22.219 1.00 83.81 92 GLY A N 1
ATOM 719 C CA . GLY A 1 92 ? 8.083 13.972 22.618 1.00 83.81 92 GLY A CA 1
ATOM 720 C C . GLY A 1 92 ? 6.992 12.896 22.601 1.00 83.81 92 GLY A C 1
ATOM 721 O O . GLY A 1 92 ? 7.070 11.917 23.347 1.00 83.81 92 GLY A O 1
ATOM 722 N N . THR A 1 93 ? 5.945 13.097 21.802 1.00 86.25 93 THR A N 1
ATOM 723 C CA . THR A 1 93 ? 4.779 12.218 21.748 1.00 86.25 93 THR A CA 1
ATOM 724 C C . THR A 1 93 ? 4.946 11.224 20.611 1.00 86.25 93 THR A C 1
ATOM 726 O O . THR A 1 93 ? 5.195 11.611 19.473 1.00 86.25 93 THR A O 1
ATOM 729 N N . LYS A 1 94 ? 4.807 9.937 20.928 1.00 87.75 94 LYS A N 1
ATOM 730 C CA . LYS A 1 94 ? 4.907 8.859 19.944 1.00 87.75 94 LYS A CA 1
ATOM 731 C C . LYS A 1 94 ? 3.540 8.536 19.352 1.00 87.75 94 LYS A C 1
ATOM 733 O O . LYS A 1 94 ? 2.535 8.582 20.065 1.00 87.75 94 LYS A O 1
ATOM 738 N N . LEU A 1 95 ? 3.549 8.143 18.080 1.00 92.69 95 LEU A N 1
ATOM 739 C CA . LEU A 1 95 ? 2.420 7.498 17.416 1.00 92.69 95 LEU A CA 1
ATOM 740 C C . LEU A 1 95 ? 1.913 6.329 18.273 1.00 92.69 95 LEU A C 1
ATOM 742 O O . LEU A 1 95 ? 2.729 5.591 18.820 1.00 92.69 95 LEU A O 1
ATOM 746 N N . ASN A 1 96 ? 0.597 6.142 18.393 1.00 94.75 96 ASN A N 1
ATOM 747 C CA . ASN A 1 96 ? 0.012 5.041 19.176 1.00 94.75 96 ASN A CA 1
ATOM 748 C C . ASN A 1 96 ? -0.949 4.142 18.382 1.00 94.75 96 ASN A C 1
ATOM 750 O O . ASN A 1 96 ? -1.779 3.440 18.969 1.00 94.75 96 ASN A O 1
ATOM 754 N N . TYR A 1 97 ? -0.883 4.207 17.058 1.00 96.56 97 TYR A N 1
ATOM 755 C CA . TYR A 1 97 ? -1.746 3.450 16.170 1.00 96.56 97 TYR A CA 1
ATOM 756 C C . TYR A 1 97 ? -0.947 2.906 14.988 1.00 96.56 97 TYR A C 1
ATOM 758 O O . TYR A 1 97 ? 0.097 3.444 14.634 1.00 96.56 97 TYR A O 1
ATOM 766 N N . VAL A 1 98 ? -1.467 1.855 14.363 1.00 96.25 98 VAL A N 1
ATOM 767 C CA . VAL A 1 98 ? -0.931 1.277 13.125 1.00 96.25 98 VAL A CA 1
ATOM 768 C C . VAL A 1 98 ? -1.953 1.476 12.014 1.00 96.25 98 VAL A C 1
ATOM 770 O O . VAL A 1 98 ? -3.156 1.322 12.238 1.00 96.25 98 VAL A O 1
ATOM 773 N N . THR A 1 99 ? -1.484 1.839 10.819 1.00 96.50 99 THR A N 1
ATOM 774 C CA . THR A 1 99 ? -2.311 1.903 9.605 1.00 96.50 99 THR A CA 1
ATOM 775 C C . THR A 1 99 ? -2.092 0.635 8.797 1.00 96.50 99 THR A C 1
ATOM 777 O O . THR A 1 99 ? -0.959 0.318 8.448 1.00 96.50 99 THR A O 1
ATOM 780 N N . LEU A 1 100 ? -3.170 -0.076 8.484 1.00 96.25 100 LEU A N 1
ATOM 781 C CA . LEU A 1 100 ? -3.109 -1.287 7.674 1.00 96.25 100 LEU A CA 1
ATOM 782 C C . LEU A 1 100 ? -2.691 -0.949 6.239 1.00 96.25 100 LEU A C 1
ATOM 784 O O . LEU A 1 100 ? -3.010 0.120 5.710 1.00 96.25 100 LEU A O 1
ATOM 788 N N . ALA A 1 101 ? -1.964 -1.870 5.614 1.00 91.75 101 ALA A N 1
ATOM 789 C CA . ALA A 1 101 ? -1.340 -1.662 4.316 1.00 91.75 101 ALA A CA 1
ATOM 790 C C . ALA A 1 101 ? -2.356 -1.683 3.168 1.00 91.75 101 ALA A C 1
ATOM 792 O O . ALA A 1 101 ? -2.234 -0.912 2.209 1.00 91.75 101 ALA A O 1
ATOM 793 N N . THR A 1 102 ? -3.355 -2.563 3.249 1.00 93.56 102 THR A N 1
ATOM 794 C CA . THR A 1 102 ? -4.384 -2.695 2.224 1.00 93.56 102 THR A CA 1
ATOM 795 C C . THR A 1 102 ? -5.286 -1.469 2.231 1.00 93.56 102 THR A C 1
ATOM 797 O O . THR A 1 102 ? -5.892 -1.099 3.238 1.00 93.56 102 THR A O 1
ATOM 800 N N . LYS A 1 103 ? -5.395 -0.852 1.054 1.00 94.31 103 LYS A N 1
ATOM 801 C CA . LYS A 1 103 ? -6.306 0.256 0.780 1.00 94.31 103 LYS A CA 1
ATOM 802 C C . LYS A 1 103 ? -7.556 -0.258 0.078 1.00 94.31 103 LYS A C 1
ATOM 804 O O . LYS A 1 103 ? -7.491 -1.194 -0.717 1.00 94.31 103 LYS A O 1
ATOM 809 N N . TYR A 1 104 ? -8.679 0.403 0.325 1.00 96.69 104 TYR A N 1
ATOM 810 C CA . TYR A 1 104 ? -9.984 0.022 -0.209 1.00 96.69 104 TYR A CA 1
ATOM 811 C C . TYR A 1 104 ? -10.606 1.183 -0.976 1.00 96.69 104 TYR A C 1
ATOM 813 O O . TYR A 1 104 ? -10.393 2.338 -0.632 1.00 96.69 104 TYR A O 1
ATOM 821 N N . THR A 1 105 ? -11.406 0.887 -1.996 1.00 95.94 105 THR A N 1
ATOM 822 C CA . THR A 1 105 ? -12.186 1.883 -2.761 1.00 95.94 105 THR A CA 1
ATOM 823 C C . THR A 1 105 ? -13.697 1.682 -2.609 1.00 95.94 105 THR A C 1
ATOM 825 O O . THR A 1 105 ? -14.501 2.289 -3.311 1.00 95.94 105 THR A O 1
ATOM 828 N N . SER A 1 106 ? -14.082 0.805 -1.680 1.00 95.69 106 SER A N 1
ATOM 829 C CA . SER A 1 106 ? -15.452 0.428 -1.348 1.00 95.69 106 SER A CA 1
ATOM 830 C C . SER A 1 106 ? -15.745 0.816 0.098 1.00 95.69 106 SER A C 1
ATOM 832 O O . SER A 1 106 ? -14.879 0.704 0.962 1.00 95.69 106 SER A O 1
ATOM 834 N N . THR A 1 107 ? -16.986 1.220 0.371 1.00 95.88 107 THR A N 1
ATOM 835 C CA . THR A 1 107 ? -17.492 1.488 1.727 1.00 95.88 107 THR A CA 1
ATOM 836 C C . THR A 1 107 ? -17.785 0.221 2.530 1.00 95.88 107 THR A C 1
ATOM 838 O O . THR A 1 107 ? -18.044 0.288 3.730 1.00 95.88 107 THR A O 1
ATOM 841 N N . LYS A 1 108 ? -17.744 -0.941 1.876 1.00 97.12 108 LYS A N 1
ATOM 842 C CA . LYS A 1 108 ? -17.648 -2.253 2.510 1.00 97.12 108 LYS A CA 1
ATOM 843 C C . LYS A 1 108 ? -16.204 -2.736 2.404 1.00 97.12 108 LYS A C 1
ATOM 845 O O . LYS A 1 108 ? -15.695 -2.879 1.290 1.00 97.12 108 LYS A O 1
ATOM 850 N N . VAL A 1 109 ? -15.580 -2.971 3.551 1.00 96.31 109 VAL A N 1
ATOM 851 C CA . VAL A 1 109 ? -14.153 -3.253 3.697 1.00 96.31 109 VAL A CA 1
ATOM 852 C C . VAL A 1 109 ? -13.974 -4.594 4.393 1.00 96.31 109 VAL A C 1
ATOM 854 O O . VAL A 1 109 ? -14.258 -4.720 5.579 1.00 96.31 109 VAL A O 1
ATOM 857 N N . ASP A 1 110 ? -13.494 -5.584 3.647 1.00 96.19 110 ASP A N 1
ATOM 858 C CA . ASP A 1 110 ? -13.161 -6.909 4.167 1.00 96.19 110 ASP A CA 1
ATOM 859 C C . ASP A 1 110 ? -11.654 -6.970 4.431 1.00 96.19 110 ASP A C 1
ATOM 861 O O . ASP A 1 110 ? -10.861 -7.158 3.508 1.00 96.19 110 ASP A O 1
ATOM 865 N N . VAL A 1 111 ? -11.259 -6.766 5.689 1.00 96.38 111 VAL A N 1
ATOM 866 C CA . VAL A 1 111 ? -9.850 -6.788 6.094 1.00 96.38 111 VAL A CA 1
ATOM 867 C C . VAL A 1 111 ? -9.394 -8.216 6.300 1.00 96.38 111 VAL A C 1
ATOM 869 O O . VAL A 1 111 ? -9.983 -8.922 7.111 1.00 96.38 111 VAL A O 1
ATOM 872 N N . ASP A 1 112 ? -8.330 -8.626 5.617 1.00 95.69 112 ASP A N 1
ATOM 873 C CA . ASP A 1 112 ? -7.717 -9.939 5.807 1.00 95.69 112 ASP A CA 1
ATOM 874 C C . ASP A 1 112 ? -7.306 -10.151 7.277 1.00 95.69 112 ASP A C 1
ATOM 876 O O . ASP A 1 112 ? -6.673 -9.292 7.896 1.00 95.69 112 ASP A O 1
ATOM 880 N N . ALA A 1 113 ? -7.696 -11.286 7.860 1.00 95.50 113 ALA A N 1
ATOM 881 C CA . ALA A 1 113 ? -7.459 -11.550 9.279 1.00 95.50 113 ALA A CA 1
ATOM 882 C C . ALA A 1 113 ? -5.964 -11.687 9.615 1.00 95.50 113 ALA A C 1
ATOM 884 O O . ALA A 1 113 ? -5.555 -11.293 10.708 1.00 95.50 113 ALA A O 1
ATOM 885 N N . VAL A 1 114 ? -5.144 -12.175 8.675 1.00 95.31 114 VAL A N 1
ATOM 886 C CA . VAL A 1 114 ? -3.687 -12.259 8.838 1.00 95.31 114 VAL A CA 1
ATOM 887 C C . VAL A 1 114 ? -3.084 -10.860 8.805 1.00 95.31 114 VAL A C 1
ATOM 889 O O . VAL A 1 114 ? -2.265 -10.539 9.660 1.00 95.31 114 VAL A O 1
ATOM 892 N N . GLU A 1 115 ? -3.515 -9.988 7.887 1.00 96.00 115 GLU A N 1
ATOM 893 C CA . GLU A 1 115 ? -3.086 -8.580 7.887 1.00 96.00 115 GLU A CA 1
ATOM 894 C C . GLU A 1 115 ? -3.459 -7.874 9.196 1.00 96.00 115 GLU A C 1
ATOM 896 O O . GLU A 1 115 ? -2.637 -7.168 9.780 1.00 96.00 115 GLU A O 1
ATOM 901 N N . PHE A 1 116 ? -4.678 -8.096 9.687 1.00 96.75 116 PHE A N 1
ATOM 902 C CA . PHE A 1 116 ? -5.128 -7.527 10.953 1.00 96.75 116 PHE A CA 1
ATOM 903 C C . PHE A 1 116 ? -4.293 -8.040 12.139 1.00 96.75 116 PHE A C 1
ATOM 905 O O . PHE A 1 116 ? -3.956 -7.265 13.032 1.00 96.75 116 PHE A O 1
ATOM 912 N N . ALA A 1 117 ? -3.917 -9.323 12.142 1.00 96.25 117 ALA A N 1
ATOM 913 C CA . ALA A 1 117 ? -3.048 -9.906 13.163 1.00 96.25 117 ALA A CA 1
ATOM 914 C C . ALA A 1 117 ? -1.610 -9.368 13.090 1.00 96.25 117 ALA A C 1
ATOM 916 O O . ALA A 1 117 ? -1.025 -9.072 14.129 1.00 96.25 117 ALA A O 1
ATOM 917 N N . LEU A 1 118 ? -1.058 -9.177 11.888 1.00 94.62 118 LEU A N 1
ATOM 918 C CA . LEU A 1 118 ? 0.255 -8.549 11.694 1.00 94.62 118 LEU A CA 1
ATOM 919 C C . LEU A 1 118 ? 0.273 -7.115 12.233 1.00 94.62 118 LEU A C 1
ATOM 921 O O . LEU A 1 118 ? 1.180 -6.754 12.980 1.00 94.62 118 LEU A O 1
ATOM 925 N N . ALA A 1 119 ? -0.761 -6.329 11.923 1.00 95.50 119 ALA A N 1
ATOM 926 C CA . ALA A 1 119 ? -0.904 -4.972 12.443 1.00 95.50 119 ALA A CA 1
ATOM 927 C C . ALA A 1 119 ? -1.058 -4.950 13.974 1.00 95.50 119 ALA A C 1
ATOM 929 O O . ALA A 1 119 ? -0.536 -4.052 14.631 1.00 95.50 119 ALA A O 1
ATOM 930 N N . LEU A 1 120 ? -1.730 -5.950 14.560 1.00 95.88 120 LEU A N 1
ATOM 931 C CA . LEU A 1 120 ? -1.836 -6.088 16.012 1.00 95.88 120 LEU A CA 1
ATOM 932 C C . LEU A 1 120 ? -0.478 -6.384 16.661 1.00 95.88 120 LEU A C 1
ATOM 934 O O . LEU A 1 120 ? -0.175 -5.797 17.695 1.00 95.88 120 LEU A O 1
ATOM 938 N N . VAL A 1 121 ? 0.337 -7.263 16.069 1.00 94.12 121 VAL A N 1
ATOM 939 C CA . VAL A 1 121 ? 1.702 -7.534 16.552 1.00 94.12 121 VAL A CA 1
ATOM 940 C C . VAL A 1 121 ? 2.544 -6.257 16.507 1.00 94.12 121 VAL A C 1
ATOM 942 O O . VAL A 1 121 ? 3.135 -5.891 17.519 1.00 94.12 121 VAL A O 1
ATOM 945 N N . GLU A 1 122 ? 2.519 -5.524 15.390 1.00 93.31 122 GLU A N 1
ATOM 946 C CA . GLU A 1 122 ? 3.228 -4.242 15.249 1.00 93.31 122 GLU A CA 1
ATOM 947 C C . GLU A 1 122 ? 2.764 -3.207 16.285 1.00 93.31 122 GLU A C 1
ATOM 949 O O . GLU A 1 122 ? 3.581 -2.556 16.938 1.00 93.31 122 GLU A O 1
ATOM 954 N N . LEU A 1 123 ? 1.450 -3.085 16.490 1.00 95.00 123 LEU A N 1
ATOM 955 C CA . LEU A 1 123 ? 0.866 -2.182 17.479 1.00 95.00 123 LEU A CA 1
ATOM 956 C C . LEU A 1 123 ? 1.296 -2.543 18.911 1.00 95.00 123 LEU A C 1
ATOM 958 O O . LEU A 1 123 ? 1.501 -1.649 19.737 1.00 95.00 123 LEU A O 1
ATOM 962 N N . TRP A 1 124 ? 1.433 -3.837 19.209 1.00 94.38 124 TRP A N 1
ATOM 963 C CA . TRP A 1 124 ? 1.859 -4.343 20.516 1.00 94.38 124 TRP A CA 1
ATOM 964 C C . TRP A 1 124 ? 3.350 -4.112 20.783 1.00 94.38 124 TRP A C 1
ATOM 966 O O . TRP A 1 124 ? 3.743 -3.736 21.893 1.00 94.38 124 TRP A O 1
ATOM 976 N N . ASP A 1 125 ? 4.183 -4.283 19.757 1.00 90.56 125 ASP A N 1
ATOM 977 C CA . ASP A 1 125 ? 5.606 -3.949 19.814 1.00 90.56 125 ASP A CA 1
ATOM 978 C C . ASP A 1 125 ? 5.791 -2.440 20.025 1.00 90.56 125 ASP A C 1
ATOM 980 O O . ASP A 1 125 ? 6.566 -2.009 20.886 1.00 90.56 125 ASP A O 1
ATOM 984 N N . LEU A 1 126 ? 5.012 -1.625 19.306 1.00 89.06 126 LEU A N 1
ATOM 985 C CA . LEU A 1 126 ? 5.012 -0.169 19.427 1.00 89.06 126 LEU A CA 1
ATOM 986 C C . LEU A 1 126 ? 4.589 0.304 20.828 1.00 89.06 126 LEU A C 1
ATOM 988 O O . LEU A 1 126 ? 5.156 1.268 21.351 1.00 89.06 126 LEU A O 1
ATOM 992 N N . SER A 1 127 ? 3.639 -0.377 21.474 1.00 87.69 127 SER A N 1
ATOM 993 C CA . SER A 1 127 ? 3.231 -0.052 22.844 1.00 87.69 127 SER A CA 1
ATOM 994 C C . SER A 1 127 ? 4.243 -0.495 23.907 1.00 87.69 127 SER A C 1
ATOM 996 O O . SER A 1 127 ? 4.079 -0.151 25.080 1.00 87.69 127 SER A O 1
ATOM 998 N N . GLY A 1 128 ? 5.274 -1.265 23.537 1.00 85.12 128 GLY A N 1
ATOM 999 C CA . GLY A 1 128 ? 6.270 -1.804 24.464 1.00 85.12 128 GLY A CA 1
ATOM 1000 C C . GLY A 1 128 ? 5.672 -2.758 25.501 1.00 85.12 128 GLY A C 1
ATOM 1001 O O . GLY A 1 128 ? 6.198 -2.876 26.607 1.00 85.12 128 GLY A O 1
ATOM 1002 N N . SER A 1 129 ? 4.549 -3.408 25.175 1.00 82.06 129 SER A N 1
ATOM 1003 C CA . SER A 1 129 ? 3.762 -4.221 26.116 1.00 82.06 129 SER A CA 1
ATOM 1004 C C . SER A 1 129 ? 4.276 -5.656 26.296 1.00 82.06 129 SER A C 1
ATOM 1006 O O . SER A 1 129 ? 3.669 -6.433 27.030 1.00 82.06 129 SER A O 1
ATOM 1008 N N . GLY A 1 130 ? 5.421 -5.993 25.695 1.00 85.50 130 GLY A N 1
ATOM 1009 C CA . GLY A 1 130 ? 6.061 -7.302 25.823 1.00 85.50 130 GLY A CA 1
ATOM 1010 C C . GLY A 1 130 ? 5.434 -8.341 24.898 1.00 85.50 130 GLY A C 1
ATOM 1011 O O . GLY A 1 130 ? 5.150 -8.049 23.743 1.00 85.50 130 GLY A O 1
ATOM 1012 N N . GLU A 1 131 ? 5.243 -9.565 25.391 1.00 89.19 131 GLU A N 1
ATOM 1013 C CA . GLU A 1 131 ? 4.624 -10.630 24.597 1.00 89.19 131 GLU A CA 1
ATOM 1014 C C . GLU A 1 131 ? 3.127 -10.366 24.376 1.00 89.19 131 GLU A C 1
ATOM 1016 O O . GLU A 1 131 ? 2.426 -9.861 25.259 1.00 89.19 131 GLU A O 1
ATOM 1021 N N . LEU A 1 132 ? 2.637 -10.711 23.182 1.00 92.12 132 LEU A N 1
ATOM 1022 C CA . LEU A 1 132 ? 1.216 -10.635 22.856 1.00 92.12 132 LEU A CA 1
ATOM 1023 C C . LEU A 1 132 ? 0.430 -11.618 23.753 1.00 92.12 132 LEU A C 1
ATOM 1025 O O . LEU A 1 132 ? 0.818 -12.785 23.845 1.00 92.12 132 LEU A O 1
ATOM 1029 N N . PRO A 1 133 ? -0.657 -11.186 24.414 1.00 91.94 133 PRO A N 1
ATOM 1030 C CA . PRO A 1 133 ? -1.421 -12.033 25.318 1.00 91.94 133 PRO A CA 1
ATOM 1031 C C . PRO A 1 133 ? -2.208 -13.110 24.565 1.00 91.94 133 PRO A C 1
ATOM 1033 O O . PRO A 1 133 ? -2.673 -12.904 23.448 1.00 91.94 133 PRO A O 1
ATOM 1036 N N . ASP A 1 134 ? -2.445 -14.229 25.244 1.00 93.12 134 ASP A N 1
ATOM 1037 C CA . ASP A 1 134 ? -3.296 -15.344 24.804 1.00 93.12 134 ASP A CA 1
ATOM 1038 C C . ASP A 1 134 ? -4.790 -15.131 25.124 1.00 93.12 134 ASP A C 1
ATOM 1040 O O . ASP A 1 134 ? -5.621 -16.024 24.948 1.00 93.12 134 ASP A O 1
ATOM 1044 N N . THR A 1 135 ? -5.150 -13.939 25.606 1.00 94.81 135 THR A N 1
ATOM 1045 C CA . THR A 1 135 ? -6.520 -13.557 25.960 1.00 94.81 135 THR A CA 1
ATOM 1046 C C . THR A 1 135 ? -7.013 -12.404 25.088 1.00 94.81 135 THR A C 1
ATOM 1048 O O . THR A 1 135 ? -6.203 -11.601 24.622 1.00 94.81 135 THR A O 1
ATOM 1051 N N . PRO A 1 136 ? -8.337 -12.281 24.858 1.00 96.25 136 PRO A N 1
ATOM 1052 C CA . PRO A 1 136 ? -8.866 -11.209 24.028 1.00 96.25 136 PRO A CA 1
ATOM 1053 C C . PRO A 1 136 ? -8.550 -9.819 24.586 1.00 96.25 136 PRO A C 1
ATOM 1055 O O . PRO A 1 136 ? -8.808 -9.539 25.758 1.00 96.25 136 PRO A O 1
ATOM 1058 N N . VAL A 1 137 ? -8.079 -8.932 23.714 1.00 95.81 137 VAL A N 1
ATOM 1059 C CA . VAL A 1 137 ? -7.786 -7.527 24.007 1.00 95.81 137 VAL A CA 1
ATOM 1060 C C . VAL A 1 137 ? -8.840 -6.609 23.397 1.00 95.81 137 VAL A C 1
ATOM 1062 O O . VAL A 1 137 ? -9.551 -6.972 22.458 1.00 95.81 137 VAL A O 1
ATOM 1065 N N . THR A 1 138 ? -8.953 -5.398 23.937 1.00 96.69 138 THR A N 1
ATOM 1066 C CA . THR A 1 138 ? -9.778 -4.344 23.343 1.00 96.69 138 THR A CA 1
ATOM 1067 C C . THR A 1 138 ? -8.956 -3.555 22.334 1.00 96.69 138 THR A C 1
ATOM 1069 O O . THR A 1 138 ? -7.869 -3.091 22.667 1.00 96.69 138 THR A O 1
ATOM 1072 N N . LEU A 1 139 ? -9.514 -3.351 21.141 1.00 97.19 139 LEU A N 1
ATOM 1073 C CA . LEU A 1 139 ? -8.963 -2.473 20.113 1.00 97.19 139 LEU A CA 1
ATOM 1074 C C . LEU A 1 139 ? -9.942 -1.354 19.772 1.00 97.19 139 LEU A C 1
ATOM 1076 O O . LEU A 1 139 ? -11.162 -1.536 19.797 1.00 97.19 139 LEU A O 1
ATOM 1080 N N . TYR A 1 140 ? -9.384 -0.210 19.405 1.00 98.12 140 TYR A N 1
ATOM 1081 C CA . TYR A 1 140 ? -10.101 0.926 18.850 1.00 98.12 140 TYR A CA 1
ATOM 1082 C C . TYR A 1 140 ? -9.735 1.058 17.382 1.00 98.12 140 TYR A C 1
ATOM 1084 O O . TYR A 1 140 ? -8.559 0.994 17.024 1.00 98.12 140 TYR A O 1
ATOM 1092 N N . ILE A 1 141 ? -10.746 1.217 16.533 1.00 98.38 141 ILE A N 1
ATOM 1093 C CA . ILE A 1 141 ? -10.592 1.270 15.081 1.00 98.38 141 ILE A CA 1
ATOM 1094 C C . ILE A 1 141 ? -11.145 2.598 14.580 1.00 98.38 141 ILE A C 1
ATOM 1096 O O . ILE A 1 141 ? -12.243 3.003 14.966 1.00 98.38 141 ILE A O 1
ATOM 1100 N N . ARG A 1 142 ? -10.405 3.253 13.691 1.00 98.12 142 ARG A N 1
ATOM 1101 C CA . ARG A 1 142 ? -10.908 4.342 12.846 1.00 98.12 142 ARG A CA 1
ATOM 1102 C C . ARG A 1 142 ? -10.491 4.084 11.406 1.00 98.12 142 ARG A C 1
ATOM 1104 O O . ARG A 1 142 ? -9.599 3.279 11.145 1.00 98.12 142 ARG A O 1
ATOM 1111 N N . MET A 1 143 ? -11.127 4.762 10.466 1.00 98.19 143 MET A N 1
ATOM 1112 C CA . MET A 1 143 ? -10.723 4.743 9.067 1.00 98.19 143 MET A CA 1
ATOM 1113 C C . MET A 1 143 ? -10.286 6.136 8.632 1.00 98.19 143 MET A C 1
ATOM 1115 O O . MET A 1 143 ? -10.889 7.128 9.036 1.00 98.19 143 MET A O 1
ATOM 1119 N N . GLN A 1 144 ? -9.264 6.209 7.789 1.00 97.56 144 GLN A N 1
ATOM 1120 C CA . GLN A 1 144 ? -8.922 7.416 7.045 1.00 97.56 144 GLN A CA 1
ATOM 1121 C C . GLN A 1 144 ? -9.499 7.292 5.635 1.00 97.56 144 GLN A C 1
ATOM 1123 O O . GLN A 1 144 ? -9.525 6.201 5.064 1.00 97.56 144 GLN A O 1
ATOM 1128 N N . ALA A 1 145 ? -9.966 8.403 5.080 1.00 97.62 145 ALA A N 1
ATOM 1129 C CA . ALA A 1 145 ? -10.474 8.486 3.721 1.00 97.62 145 ALA A CA 1
ATOM 1130 C C . ALA A 1 145 ? -9.887 9.708 3.014 1.00 97.62 145 ALA A C 1
ATOM 1132 O O . ALA A 1 145 ? -9.714 10.747 3.645 1.00 97.62 145 ALA A O 1
ATOM 1133 N N . ALA A 1 146 ? -9.594 9.591 1.721 1.00 96.50 146 ALA A N 1
ATOM 1134 C CA . ALA A 1 146 ? -9.161 10.698 0.870 1.00 96.50 146 ALA A CA 1
ATOM 1135 C C . ALA A 1 146 ? -9.572 10.453 -0.588 1.00 96.50 146 ALA A C 1
ATOM 1137 O O . ALA A 1 146 ? -9.843 9.313 -0.979 1.00 96.50 146 ALA A O 1
ATOM 1138 N N . LEU A 1 147 ? -9.587 11.499 -1.417 1.00 94.62 147 LEU A N 1
ATOM 1139 C CA . LEU A 1 147 ? -9.867 11.342 -2.844 1.00 94.62 147 LEU A CA 1
ATOM 1140 C C . LEU A 1 147 ? -8.815 10.451 -3.514 1.00 94.62 147 LEU A C 1
ATOM 1142 O O . LEU A 1 147 ? -7.614 10.685 -3.385 1.00 94.62 147 LEU A O 1
ATOM 1146 N N . THR A 1 148 ? -9.259 9.452 -4.278 1.00 92.44 148 THR A N 1
ATOM 1147 C CA . THR A 1 148 ? -8.353 8.501 -4.948 1.00 92.44 148 THR A CA 1
ATOM 1148 C C . THR A 1 148 ? -7.432 9.188 -5.957 1.00 92.44 148 THR A C 1
ATOM 1150 O O . THR A 1 148 ? -6.309 8.743 -6.158 1.00 92.44 148 THR A O 1
ATOM 1153 N N . SER A 1 149 ? -7.887 10.285 -6.568 1.00 86.56 149 SER A N 1
ATOM 1154 C CA . SER A 1 149 ? -7.161 11.005 -7.620 1.00 86.56 149 SER A CA 1
ATOM 1155 C C . SER A 1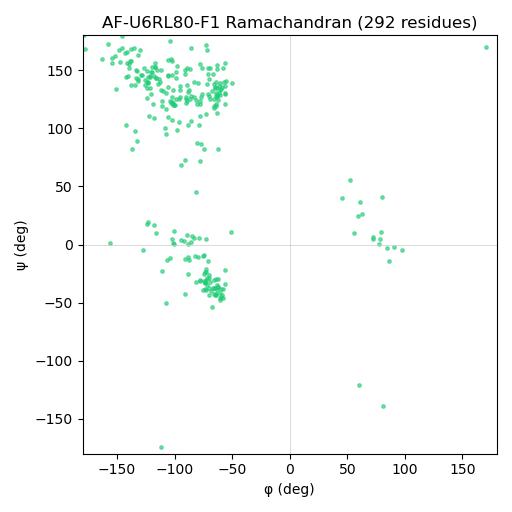 149 ? -5.859 11.656 -7.160 1.00 86.56 149 SER A C 1
ATOM 1157 O O . SER A 1 149 ? -4.916 11.743 -7.937 1.00 86.56 149 SER A O 1
ATOM 1159 N N . ASN A 1 150 ? -5.830 12.198 -5.943 1.00 83.81 150 ASN A N 1
ATOM 1160 C CA . ASN A 1 150 ? -4.766 13.109 -5.502 1.00 83.81 150 ASN A CA 1
ATOM 1161 C C . ASN A 1 150 ? -4.585 13.166 -3.974 1.00 83.81 150 ASN A C 1
ATOM 1163 O O . ASN A 1 150 ? -3.774 13.950 -3.493 1.00 83.81 150 ASN A O 1
ATOM 1167 N N . GLY A 1 151 ? -5.358 12.401 -3.200 1.00 89.06 151 GLY A N 1
ATOM 1168 C CA . GLY A 1 151 ? -5.286 12.400 -1.740 1.00 89.06 151 GLY A CA 1
ATOM 1169 C C . GLY A 1 151 ? -5.844 13.651 -1.052 1.00 89.06 151 GLY A C 1
ATOM 1170 O O . GLY A 1 151 ? -5.718 13.757 0.165 1.00 89.06 151 GLY A O 1
ATOM 1171 N N . SER A 1 152 ? -6.465 14.593 -1.775 1.00 89.94 152 SER A N 1
ATOM 1172 C CA . SER A 1 152 ? -7.093 15.761 -1.141 1.00 89.94 152 SER A CA 1
ATOM 1173 C C . SER A 1 152 ? -8.375 15.382 -0.392 1.00 89.94 152 SER A C 1
ATOM 1175 O O . SER A 1 152 ? -8.901 14.278 -0.557 1.00 89.94 152 SER A O 1
ATOM 1177 N N . GLY A 1 153 ? -8.894 16.302 0.429 1.00 91.50 153 GLY A N 1
ATOM 1178 C CA . GLY A 1 153 ? -10.104 16.061 1.222 1.00 91.50 153 GLY A CA 1
ATOM 1179 C C . GLY A 1 153 ? -9.939 14.901 2.210 1.00 91.50 153 GLY A C 1
ATOM 1180 O O . GLY A 1 153 ? -10.853 14.090 2.377 1.00 91.50 153 GLY A O 1
ATOM 1181 N N . ALA A 1 154 ? -8.740 14.770 2.783 1.00 95.44 154 ALA A N 1
ATOM 1182 C CA . ALA A 1 154 ? -8.418 13.713 3.725 1.00 95.44 154 ALA A CA 1
ATOM 1183 C C . ALA A 1 154 ? -9.135 13.946 5.062 1.00 95.44 154 ALA A C 1
ATOM 1185 O O . ALA A 1 154 ? -9.035 15.022 5.644 1.00 95.44 154 ALA A O 1
ATOM 1186 N N . CYS A 1 155 ? -9.822 12.926 5.566 1.00 96.50 155 CYS A N 1
ATOM 1187 C CA . CYS A 1 155 ? -10.534 12.975 6.839 1.00 96.50 155 CYS A CA 1
ATOM 1188 C C . CYS A 1 155 ? -10.493 11.622 7.554 1.00 96.50 155 CYS A C 1
ATOM 1190 O O . CYS A 1 155 ? -10.080 10.607 6.983 1.00 96.50 155 CYS A O 1
ATOM 1192 N N . THR A 1 156 ? -10.917 11.602 8.818 1.00 97.75 156 THR A N 1
ATOM 1193 C CA . THR A 1 156 ? -10.997 10.374 9.623 1.00 97.75 156 THR A CA 1
ATOM 1194 C C . THR A 1 156 ? -12.422 10.114 10.086 1.00 97.75 156 THR A C 1
ATOM 1196 O O . THR A 1 156 ? -13.199 11.044 10.298 1.00 97.75 156 THR A O 1
ATOM 1199 N N . SER A 1 157 ? -12.790 8.844 10.229 1.00 98.38 157 SER A N 1
ATOM 1200 C CA . SER A 1 157 ? -14.100 8.458 10.745 1.00 98.38 157 SER A CA 1
ATOM 1201 C C . SER A 1 157 ? -14.220 8.704 12.248 1.00 98.38 157 SER A C 1
ATOM 1203 O O . SER A 1 157 ? -13.223 8.912 12.944 1.00 98.38 157 SER A O 1
ATOM 1205 N N . ASN A 1 158 ? -15.430 8.541 12.790 1.00 98.12 158 ASN A N 1
ATOM 1206 C CA . ASN A 1 158 ? -15.566 8.239 14.215 1.00 98.12 158 ASN A CA 1
ATOM 1207 C C . ASN A 1 158 ? -14.776 6.970 14.590 1.00 98.12 158 ASN A C 1
ATOM 1209 O O . ASN A 1 158 ? -14.537 6.089 13.757 1.00 98.12 158 ASN A O 1
ATOM 1213 N N . VAL A 1 159 ? -14.417 6.866 15.868 1.00 98.31 159 VAL A N 1
ATOM 1214 C CA . VAL A 1 159 ? -13.780 5.675 16.437 1.00 98.31 159 VAL A CA 1
ATOM 1215 C C . VAL A 1 159 ? -14.853 4.647 16.800 1.00 98.31 159 VAL A C 1
ATOM 1217 O O . VAL A 1 159 ? -15.920 5.003 17.307 1.00 98.31 159 VAL A O 1
ATOM 1220 N N . ILE A 1 160 ? -14.577 3.369 16.546 1.00 97.69 160 ILE A N 1
ATOM 1221 C CA . ILE A 1 160 ? -15.366 2.236 17.038 1.00 97.69 160 ILE A CA 1
ATOM 1222 C C . ILE A 1 160 ? -14.524 1.366 17.968 1.00 97.69 160 ILE A C 1
ATOM 1224 O O . ILE A 1 160 ? -13.298 1.321 17.867 1.00 97.69 160 ILE A O 1
ATOM 1228 N N . LYS A 1 161 ? -15.197 0.632 18.853 1.00 96.94 161 LYS A N 1
ATOM 1229 C CA . LYS A 1 161 ? -14.570 -0.287 19.800 1.00 96.94 161 LYS A CA 1
ATOM 1230 C C . LYS A 1 161 ? -14.823 -1.734 19.390 1.00 96.94 161 LYS A C 1
ATOM 1232 O O . LYS A 1 161 ? -15.968 -2.132 19.186 1.00 96.94 161 LYS A O 1
ATOM 1237 N N . LEU A 1 162 ? -13.761 -2.530 19.342 1.00 97.19 162 LEU A N 1
ATOM 1238 C CA . LEU A 1 162 ? -13.815 -3.986 19.285 1.00 97.19 162 LEU A CA 1
ATOM 1239 C C . LEU A 1 162 ? -13.352 -4.526 20.645 1.00 97.19 162 LEU A C 1
ATOM 1241 O O . LEU A 1 162 ? -12.154 -4.547 20.921 1.00 97.19 162 LEU A O 1
ATOM 1245 N N . PRO A 1 163 ? -14.271 -4.925 21.540 1.00 96.25 163 PRO A N 1
ATOM 1246 C CA . PRO A 1 163 ? -13.922 -5.220 22.928 1.00 96.25 163 PRO A CA 1
ATOM 1247 C C . PRO A 1 163 ? -13.144 -6.528 23.109 1.00 96.25 163 PRO A C 1
ATOM 1249 O O . PRO A 1 163 ? -12.468 -6.684 24.125 1.00 96.25 163 PRO A O 1
ATOM 1252 N N . ARG A 1 164 ? -13.266 -7.474 22.168 1.00 96.81 164 ARG A N 1
ATOM 1253 C CA . ARG A 1 164 ? -12.742 -8.840 22.300 1.00 96.81 164 ARG A CA 1
ATOM 1254 C C . ARG A 1 164 ? -12.067 -9.301 21.010 1.00 96.81 164 ARG A C 1
ATOM 1256 O O . ARG A 1 164 ? -12.675 -10.009 20.210 1.00 96.81 164 ARG A O 1
ATOM 1263 N N . VAL A 1 165 ? -10.812 -8.916 20.820 1.00 97.12 165 VAL A N 1
ATOM 1264 C CA . VAL A 1 165 ? -9.964 -9.370 19.711 1.00 97.12 165 VAL A CA 1
ATOM 1265 C C . VAL A 1 165 ? -8.922 -10.336 20.250 1.00 97.12 165 VAL A C 1
ATOM 1267 O O . VAL A 1 165 ? -8.111 -9.958 21.089 1.00 97.12 165 VAL A O 1
ATOM 1270 N N . LEU A 1 166 ? -8.961 -11.587 19.801 1.00 97.12 166 LEU A N 1
ATOM 1271 C CA . LEU A 1 166 ? -7.968 -12.596 20.145 1.00 97.12 166 LEU A CA 1
ATOM 1272 C C . LEU A 1 166 ? -6.930 -12.660 19.025 1.00 97.12 166 LEU A C 1
ATOM 1274 O O . LEU A 1 166 ? -7.213 -13.146 17.929 1.00 97.12 166 LEU A O 1
ATOM 1278 N N . GLY A 1 167 ? -5.751 -12.113 19.311 1.00 94.44 167 GLY A N 1
ATOM 1279 C CA . GLY A 1 167 ? -4.609 -12.148 18.409 1.00 94.44 167 GLY A CA 1
ATOM 1280 C C . GLY A 1 167 ? -3.778 -13.416 18.550 1.00 94.44 167 GLY A C 1
ATOM 1281 O O . GLY A 1 167 ? -3.921 -14.179 19.500 1.00 94.44 167 GLY A O 1
ATOM 1282 N N . TYR A 1 168 ? -2.867 -13.593 17.602 1.00 94.88 168 TYR A N 1
ATOM 1283 C CA . TYR A 1 168 ? -1.804 -14.588 17.641 1.00 94.88 168 TYR A CA 1
ATOM 1284 C C . TYR A 1 168 ? -0.539 -13.960 17.053 1.00 94.88 168 TYR A C 1
ATOM 1286 O O . TYR A 1 168 ? -0.596 -12.907 16.410 1.00 94.88 168 TYR A O 1
ATOM 1294 N N . LYS A 1 169 ? 0.615 -14.595 17.266 1.00 92.25 169 LYS A N 1
ATOM 1295 C CA . LYS A 1 169 ? 1.879 -14.145 16.677 1.00 92.25 169 LYS A CA 1
ATOM 1296 C C . LYS A 1 169 ? 1.905 -14.488 15.185 1.00 92.25 169 LYS A C 1
ATOM 1298 O O . LYS A 1 169 ? 2.429 -15.525 14.790 1.00 92.25 169 LYS A O 1
ATOM 1303 N N . ALA A 1 170 ? 1.277 -13.637 14.382 1.00 89.06 170 ALA A N 1
ATOM 1304 C CA . ALA A 1 170 ? 1.232 -13.789 12.938 1.00 89.06 170 ALA A CA 1
ATOM 1305 C C . ALA A 1 170 ? 2.599 -13.517 12.304 1.00 89.06 170 AL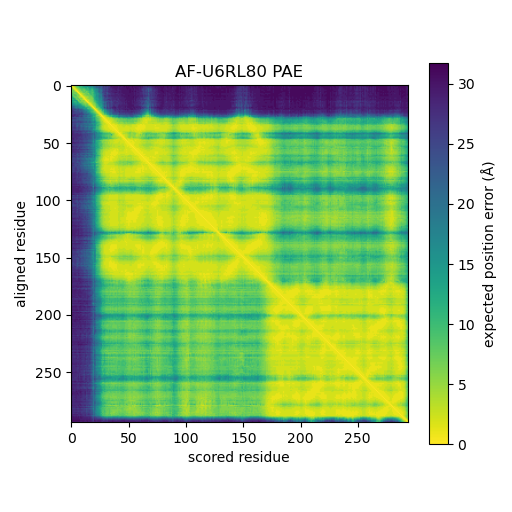A A C 1
ATOM 1307 O O . ALA A 1 170 ? 3.352 -12.651 12.749 1.00 89.06 170 ALA A O 1
ATOM 1308 N N . GLU A 1 171 ? 2.883 -14.238 11.224 1.00 86.12 171 GLU A N 1
ATOM 1309 C CA . GLU A 1 171 ? 4.021 -13.992 10.345 1.00 86.12 171 GLU A CA 1
ATOM 1310 C C . GLU A 1 171 ? 3.496 -13.728 8.937 1.00 86.12 171 GLU A C 1
ATOM 1312 O O . GLU A 1 171 ? 2.487 -14.304 8.514 1.00 86.12 171 GLU A O 1
ATOM 1317 N N . ALA A 1 172 ? 4.152 -12.821 8.215 1.00 85.56 172 ALA A N 1
ATOM 1318 C CA . ALA A 1 172 ? 3.739 -12.514 6.859 1.00 85.56 172 ALA A CA 1
ATOM 1319 C C . ALA A 1 172 ? 3.902 -13.766 5.979 1.00 85.56 172 ALA A C 1
ATOM 1321 O O . ALA A 1 172 ? 4.952 -14.409 6.017 1.00 85.56 172 ALA A O 1
ATOM 1322 N N . PRO A 1 173 ? 2.912 -14.103 5.133 1.00 87.12 173 PRO A N 1
ATOM 1323 C CA . PRO A 1 173 ? 2.977 -15.271 4.254 1.00 87.12 173 PRO A CA 1
ATOM 1324 C C . PRO A 1 173 ? 3.954 -15.083 3.080 1.00 87.12 173 PRO A C 1
ATOM 1326 O O . PRO A 1 173 ? 4.028 -15.928 2.190 1.00 87.12 173 PRO A O 1
ATOM 1329 N N . VAL A 1 174 ? 4.674 -13.961 3.050 1.00 87.62 174 VAL A N 1
ATOM 1330 C CA . VAL A 1 174 ? 5.636 -13.584 2.021 1.00 87.62 174 VAL A CA 1
ATOM 1331 C C . VAL A 1 174 ? 6.954 -13.193 2.670 1.00 87.62 174 VAL A C 1
ATOM 1333 O O . VAL A 1 174 ? 6.990 -12.587 3.740 1.00 87.62 174 VAL A O 1
ATOM 1336 N N . THR A 1 175 ? 8.047 -13.503 1.986 1.00 88.56 175 THR A N 1
ATOM 1337 C CA . THR A 1 175 ? 9.397 -13.108 2.384 1.00 88.56 175 THR A CA 1
ATOM 1338 C C . THR A 1 175 ? 9.952 -12.102 1.392 1.00 88.56 175 THR A C 1
ATOM 1340 O O . THR A 1 175 ? 9.619 -12.137 0.205 1.00 88.56 175 THR A O 1
ATOM 1343 N N . LEU A 1 176 ? 10.824 -11.214 1.866 1.00 91.12 176 LEU A N 1
ATOM 1344 C CA . LEU A 1 176 ? 11.557 -10.330 0.968 1.00 91.12 176 LEU A CA 1
ATOM 1345 C C . LEU A 1 176 ? 12.416 -11.161 0.004 1.00 91.12 176 LEU A C 1
ATOM 1347 O O . LEU A 1 176 ? 13.014 -12.153 0.431 1.00 91.12 176 LEU A O 1
ATOM 1351 N N . PRO A 1 177 ? 12.481 -10.783 -1.282 1.00 93.19 177 PRO A N 1
ATOM 1352 C CA . PRO A 1 177 ? 13.335 -11.475 -2.228 1.00 93.19 177 PRO A CA 1
ATOM 1353 C C . PRO A 1 177 ? 14.809 -11.214 -1.914 1.00 93.19 177 PRO A C 1
ATOM 1355 O O . PRO A 1 177 ? 15.172 -10.150 -1.417 1.00 93.19 177 PRO A O 1
ATOM 1358 N N . GLU A 1 178 ? 15.665 -12.170 -2.271 1.00 94.19 178 GLU A N 1
ATOM 1359 C CA . GLU A 1 178 ? 17.126 -11.998 -2.257 1.00 94.19 178 GLU A CA 1
ATOM 1360 C C . GLU A 1 178 ? 17.666 -11.498 -3.603 1.00 94.19 178 GLU A C 1
ATOM 1362 O O . GLU A 1 178 ? 18.825 -11.100 -3.699 1.00 94.19 178 GLU A O 1
ATOM 1367 N N . LYS A 1 179 ? 16.835 -11.537 -4.651 1.00 96.62 179 LYS A N 1
ATOM 1368 C CA . LYS A 1 179 ? 17.197 -11.184 -6.022 1.00 96.62 179 LYS A CA 1
ATOM 1369 C C . LYS A 1 179 ? 16.094 -10.403 -6.719 1.00 96.62 179 LYS A C 1
ATOM 1371 O O . LYS A 1 179 ? 14.910 -10.591 -6.441 1.00 96.62 179 LYS A O 1
ATOM 1376 N N . MET A 1 180 ? 16.501 -9.566 -7.664 1.00 98.31 180 MET A N 1
ATOM 1377 C CA . MET A 1 180 ? 15.608 -8.791 -8.515 1.00 98.31 180 MET A CA 1
ATOM 1378 C C . MET A 1 180 ? 16.182 -8.716 -9.925 1.00 98.31 180 MET A C 1
ATOM 1380 O O . MET A 1 180 ? 17.397 -8.631 -10.100 1.00 98.31 180 MET A O 1
ATOM 1384 N N . TYR A 1 181 ? 15.307 -8.740 -10.924 1.00 98.62 181 TYR A N 1
ATOM 1385 C CA . TYR A 1 181 ? 15.671 -8.741 -12.333 1.00 98.62 181 TYR A CA 1
ATOM 1386 C C . TYR A 1 181 ? 14.872 -7.695 -13.106 1.00 98.62 181 TYR A C 1
ATOM 1388 O O . TYR A 1 181 ? 13.671 -7.545 -12.886 1.00 98.62 181 TYR A O 1
ATOM 1396 N N . LEU A 1 182 ? 15.526 -7.020 -14.051 1.00 98.19 182 LEU A N 1
ATOM 1397 C CA . LEU A 1 182 ? 14.913 -6.087 -14.998 1.00 98.19 182 LEU A CA 1
ATOM 1398 C C . LEU A 1 182 ? 14.829 -6.708 -16.393 1.00 98.19 182 LEU A C 1
ATOM 1400 O O . LEU A 1 182 ? 15.732 -7.431 -16.812 1.00 98.19 182 LEU A O 1
ATOM 1404 N N . ILE A 1 183 ? 13.779 -6.377 -17.134 1.00 98.50 183 ILE A N 1
ATOM 1405 C CA . ILE A 1 183 ? 13.645 -6.682 -18.561 1.00 98.50 183 ILE A CA 1
ATOM 1406 C C . ILE A 1 183 ? 13.005 -5.489 -19.268 1.00 98.50 183 ILE A C 1
ATOM 1408 O O . ILE A 1 183 ? 12.149 -4.827 -18.684 1.00 98.50 183 ILE A O 1
ATOM 1412 N N . GLY A 1 184 ? 13.382 -5.203 -20.510 1.00 98.12 184 GLY A N 1
ATOM 1413 C CA . GLY A 1 184 ? 12.779 -4.102 -21.259 1.00 98.12 184 GLY A CA 1
ATOM 1414 C C . GLY A 1 184 ? 13.319 -3.937 -22.672 1.00 98.12 184 GLY A C 1
ATOM 1415 O O . GLY A 1 184 ? 14.199 -4.682 -23.086 1.00 98.12 184 GLY A O 1
ATOM 1416 N N . SER A 1 185 ? 12.808 -2.949 -23.407 1.00 98.12 185 SER A N 1
ATOM 1417 C CA . SER A 1 185 ? 13.223 -2.645 -24.790 1.00 98.12 185 SER A CA 1
ATOM 1418 C C . SER A 1 185 ? 14.616 -2.033 -24.904 1.00 98.12 185 SER A C 1
ATOM 1420 O O . SER A 1 185 ? 15.163 -1.965 -26.001 1.00 98.12 185 SER A O 1
ATOM 1422 N N . PHE A 1 186 ? 15.184 -1.577 -23.789 1.00 97.56 186 PHE A N 1
ATOM 1423 C CA . PHE A 1 186 ? 16.496 -0.948 -23.760 1.00 97.56 186 PHE A CA 1
ATOM 1424 C C . PHE A 1 186 ? 17.597 -1.926 -24.200 1.00 97.56 186 PHE A C 1
ATOM 1426 O O . PHE A 1 186 ? 17.500 -3.139 -24.000 1.00 97.56 186 PHE A O 1
ATOM 1433 N N . ALA A 1 187 ? 18.671 -1.386 -24.778 1.00 95.81 187 ALA A N 1
ATOM 1434 C CA . ALA A 1 187 ? 19.625 -2.137 -25.601 1.00 95.81 187 ALA A CA 1
ATOM 1435 C C . ALA A 1 187 ? 20.278 -3.362 -24.927 1.00 95.81 187 ALA A C 1
ATOM 1437 O O . ALA A 1 187 ? 20.564 -4.344 -25.607 1.00 95.81 187 ALA A O 1
ATOM 1438 N N . GLU A 1 188 ? 20.532 -3.322 -23.614 1.00 95.88 188 GLU A N 1
ATOM 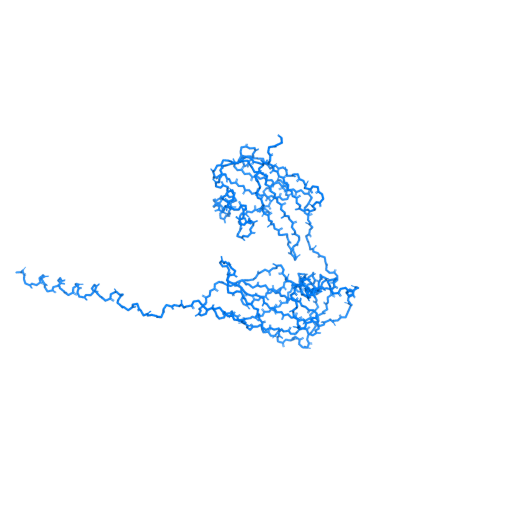1439 C CA . GLU A 1 188 ? 21.116 -4.460 -22.881 1.00 95.88 188 GLU A CA 1
ATOM 1440 C C . GLU A 1 188 ? 20.155 -5.651 -22.736 1.00 95.88 188 GLU A C 1
ATOM 1442 O O . GLU A 1 188 ? 20.607 -6.784 -22.567 1.00 95.88 188 GLU A O 1
ATOM 1447 N N . SER A 1 189 ? 18.843 -5.403 -22.763 1.00 97.25 189 SER A N 1
ATOM 1448 C CA . SER A 1 189 ? 17.807 -6.411 -22.531 1.00 97.25 189 SER A CA 1
ATOM 1449 C C . SER A 1 189 ? 17.079 -6.799 -23.818 1.00 97.25 189 SER A C 1
ATOM 1451 O O . SER A 1 189 ? 16.963 -7.993 -24.106 1.00 97.25 189 SER A O 1
ATOM 1453 N N . ASP A 1 190 ? 16.602 -5.808 -24.582 1.00 96.50 190 ASP A N 1
ATOM 1454 C CA . ASP A 1 190 ? 15.817 -5.951 -25.819 1.00 96.50 190 ASP A CA 1
ATOM 1455 C C . ASP A 1 190 ? 14.681 -6.991 -25.708 1.00 96.50 190 ASP A C 1
ATOM 1457 O O . ASP A 1 190 ? 14.473 -7.824 -26.585 1.00 96.50 190 ASP A O 1
ATOM 1461 N N . TRP A 1 191 ? 14.000 -7.025 -24.557 1.00 96.56 191 TRP A N 1
ATOM 1462 C CA . TRP A 1 191 ? 12.973 -8.007 -24.171 1.00 96.56 191 TRP A CA 1
ATOM 1463 C C . TRP A 1 191 ? 13.402 -9.483 -24.220 1.00 96.56 191 TRP A C 1
ATOM 1465 O O . TRP A 1 191 ? 12.573 -10.379 -24.053 1.00 96.56 191 TRP A O 1
ATOM 1475 N N . ASN A 1 192 ? 14.692 -9.753 -24.404 1.00 96.94 192 ASN A N 1
ATOM 1476 C CA . ASN A 1 192 ? 15.249 -11.091 -24.585 1.00 96.94 192 ASN A CA 1
ATOM 1477 C C . ASN A 1 192 ? 16.106 -11.538 -23.395 1.00 96.94 192 ASN A C 1
ATOM 1479 O O . ASN A 1 192 ? 16.269 -12.740 -23.178 1.00 96.94 192 ASN A O 1
ATOM 1483 N N . ALA A 1 193 ? 16.637 -10.597 -22.611 1.00 97.56 193 ALA A N 1
ATOM 1484 C CA . ALA A 1 193 ? 17.487 -10.887 -21.462 1.00 97.56 193 ALA A CA 1
ATOM 1485 C C . ALA A 1 193 ? 16.951 -10.257 -20.171 1.00 97.56 193 ALA A C 1
ATOM 1487 O O . ALA A 1 193 ? 16.754 -9.045 -20.085 1.00 97.56 193 ALA A O 1
ATOM 1488 N N . TRP A 1 194 ? 16.774 -11.090 -19.145 1.00 98.38 194 TRP A N 1
ATOM 1489 C CA . TRP A 1 194 ? 16.551 -10.642 -17.773 1.00 98.38 194 TRP A CA 1
ATOM 1490 C C . TRP A 1 194 ? 17.891 -10.283 -17.133 1.00 98.38 194 TRP A C 1
ATOM 1492 O O . TRP A 1 194 ? 18.782 -11.128 -17.031 1.00 98.38 194 TRP A O 1
ATOM 1502 N N . LEU A 1 195 ? 18.035 -9.037 -16.698 1.00 98.31 195 LEU A N 1
ATOM 1503 C CA . LEU A 1 195 ? 19.261 -8.511 -16.113 1.00 98.31 195 LEU A CA 1
ATOM 1504 C C . LEU A 1 195 ? 19.148 -8.490 -14.591 1.00 98.31 195 LEU A C 1
ATOM 1506 O O . LEU A 1 195 ? 18.266 -7.826 -14.052 1.00 98.31 195 LEU A O 1
ATOM 1510 N N . GLU A 1 196 ? 20.038 -9.201 -13.897 1.00 98.38 196 GLU A N 1
ATOM 1511 C CA . GLU A 1 196 ? 20.092 -9.189 -12.427 1.00 98.38 196 GLU A CA 1
ATOM 1512 C C . GLU A 1 196 ? 20.478 -7.790 -11.924 1.00 98.38 196 GLU A C 1
ATOM 1514 O O . GLU A 1 196 ? 21.377 -7.136 -12.467 1.00 98.38 196 GLU A O 1
ATOM 1519 N N . MET A 1 197 ? 19.772 -7.324 -10.900 1.00 98.31 197 MET A N 1
ATOM 1520 C CA . MET A 1 197 ? 20.088 -6.109 -10.158 1.00 98.31 197 MET A CA 1
ATOM 1521 C C . MET A 1 197 ? 20.989 -6.443 -8.968 1.00 98.31 197 MET A C 1
ATOM 1523 O O . MET A 1 197 ? 20.892 -7.523 -8.383 1.00 98.31 197 MET A O 1
ATOM 1527 N N . THR A 1 198 ? 21.837 -5.499 -8.578 1.00 97.88 198 THR A N 1
ATOM 1528 C CA . THR A 1 198 ? 22.750 -5.646 -7.443 1.00 97.88 198 THR A CA 1
ATOM 1529 C C . THR A 1 198 ? 22.017 -5.318 -6.139 1.00 97.88 198 THR A C 1
ATOM 1531 O O . THR A 1 198 ? 21.434 -4.239 -6.041 1.00 97.88 198 THR A O 1
ATOM 1534 N N . PRO A 1 199 ? 22.030 -6.192 -5.117 1.00 97.00 199 PRO A N 1
ATOM 1535 C CA . PRO A 1 199 ? 21.522 -5.843 -3.791 1.00 97.00 199 PRO A CA 1
ATOM 1536 C C . PRO A 1 199 ? 22.282 -4.647 -3.203 1.00 97.00 199 PRO A C 1
ATOM 1538 O O . PRO A 1 199 ? 23.513 -4.620 -3.232 1.00 97.00 199 PRO A O 1
ATOM 1541 N N . VAL A 1 200 ? 21.565 -3.672 -2.647 1.00 94.88 200 VAL A N 1
ATOM 1542 C CA . VAL A 1 200 ? 22.178 -2.485 -2.036 1.00 94.88 200 VAL A CA 1
ATOM 1543 C C . VAL A 1 200 ? 22.710 -2.842 -0.648 1.00 94.88 200 VAL A C 1
ATOM 1545 O O . VAL A 1 200 ? 21.967 -3.305 0.222 1.00 94.88 200 VAL A O 1
ATOM 1548 N N . GLU A 1 201 ? 24.005 -2.615 -0.424 1.00 88.81 201 GLU A N 1
ATOM 1549 C CA . GLU A 1 201 ? 24.659 -2.941 0.845 1.00 88.81 201 GLU A CA 1
ATOM 1550 C C . GLU A 1 201 ? 24.001 -2.204 2.025 1.00 88.81 201 GLU A C 1
ATOM 1552 O O . GLU A 1 201 ? 23.664 -1.022 1.954 1.00 88.81 201 GLU A O 1
ATOM 1557 N N . GLY A 1 202 ? 23.771 -2.928 3.124 1.00 87.06 202 GLY A N 1
ATOM 1558 C CA . GLY A 1 202 ? 23.138 -2.381 4.326 1.00 87.06 202 GLY A CA 1
ATOM 1559 C C . GLY A 1 202 ? 21.635 -2.090 4.202 1.00 87.06 202 GLY A C 1
ATOM 1560 O O . GLY A 1 202 ? 21.057 -1.569 5.152 1.00 87.06 202 GLY A O 1
ATOM 1561 N N . SER A 1 203 ? 20.987 -2.427 3.078 1.00 90.06 203 SER A N 1
ATOM 1562 C CA . SER A 1 203 ? 19.556 -2.182 2.849 1.00 90.06 203 SER A CA 1
ATOM 1563 C C . SER A 1 203 ? 18.829 -3.416 2.298 1.00 90.06 203 SER A C 1
ATOM 1565 O O . SER A 1 203 ? 18.679 -3.581 1.089 1.00 90.06 203 SER A O 1
ATOM 1567 N N . THR A 1 204 ? 18.319 -4.274 3.186 1.00 90.69 204 THR A N 1
ATOM 1568 C CA . THR A 1 204 ? 17.519 -5.450 2.798 1.00 90.69 204 THR A CA 1
ATOM 1569 C C . THR A 1 204 ? 16.310 -5.055 1.944 1.00 90.69 204 THR A C 1
ATOM 1571 O O . THR A 1 204 ? 15.607 -4.096 2.258 1.00 90.69 204 THR A O 1
ATOM 1574 N N . GLY A 1 205 ? 16.055 -5.811 0.872 1.00 93.94 205 GLY A N 1
ATOM 1575 C CA . GLY A 1 205 ? 14.938 -5.564 -0.045 1.00 93.94 205 GLY A CA 1
ATOM 1576 C C . GLY A 1 205 ? 15.173 -4.425 -1.041 1.00 93.94 205 GLY A C 1
ATOM 1577 O O . GLY A 1 205 ? 14.257 -4.104 -1.792 1.00 93.94 205 GLY A O 1
ATOM 1578 N N . LYS A 1 206 ? 16.366 -3.816 -1.080 1.00 97.56 206 LYS A N 1
ATOM 1579 C CA . LYS A 1 206 ? 16.736 -2.823 -2.096 1.00 97.56 206 LYS A CA 1
ATOM 1580 C C . LYS A 1 206 ? 17.710 -3.397 -3.112 1.00 97.56 206 LYS A C 1
ATOM 1582 O O . LYS A 1 206 ? 18.702 -4.024 -2.745 1.00 97.56 206 LYS A O 1
ATOM 1587 N N . PHE A 1 207 ? 17.449 -3.117 -4.381 1.00 98.44 207 PHE A N 1
ATOM 1588 C CA . PHE A 1 207 ? 18.262 -3.556 -5.508 1.00 98.44 207 PHE A CA 1
ATOM 1589 C C . PHE A 1 207 ? 18.484 -2.390 -6.457 1.00 98.44 207 PHE A C 1
ATOM 1591 O O . PHE A 1 207 ? 17.527 -1.673 -6.744 1.00 98.44 207 PHE A O 1
ATOM 1598 N N . SER A 1 208 ? 19.699 -2.217 -6.971 1.00 97.69 208 SER A N 1
ATOM 1599 C CA . SER A 1 208 ? 20.002 -1.187 -7.960 1.00 97.69 208 SER A CA 1
ATOM 1600 C C . SER A 1 208 ? 20.670 -1.744 -9.211 1.00 97.69 208 SER A C 1
ATOM 1602 O O . SER A 1 208 ? 21.330 -2.788 -9.203 1.00 97.69 208 SER A O 1
ATOM 1604 N N . ARG A 1 209 ? 20.453 -1.061 -10.332 1.00 97.62 209 ARG A N 1
ATOM 1605 C CA . ARG A 1 209 ? 21.179 -1.291 -11.578 1.00 97.62 209 ARG A CA 1
ATOM 1606 C C . ARG A 1 209 ? 21.238 0.005 -12.373 1.00 97.62 209 ARG A C 1
ATOM 1608 O O . ARG A 1 209 ? 20.218 0.663 -12.552 1.00 97.62 209 ARG A O 1
ATOM 1615 N N . VAL A 1 210 ? 22.416 0.339 -12.889 1.00 97.56 210 VAL A N 1
ATOM 1616 C CA . VAL A 1 210 ? 22.560 1.428 -13.859 1.00 97.56 210 VAL A CA 1
ATOM 1617 C C . VAL A 1 210 ? 22.097 0.934 -15.228 1.00 97.56 210 VAL A C 1
ATOM 1619 O O . VAL A 1 210 ? 22.548 -0.116 -15.683 1.00 97.56 210 VAL A O 1
ATOM 1622 N N . VAL A 1 211 ? 21.183 1.665 -15.866 1.00 97.56 211 VAL A N 1
ATOM 1623 C CA . VAL A 1 211 ? 20.612 1.319 -17.174 1.00 97.56 211 VAL A CA 1
ATOM 1624 C C . VAL A 1 211 ? 20.512 2.572 -18.042 1.00 97.56 211 VAL A C 1
ATOM 1626 O O . VAL A 1 211 ? 20.092 3.633 -17.576 1.00 97.56 211 VAL A O 1
ATOM 1629 N N . THR A 1 212 ? 20.881 2.447 -19.316 1.00 97.50 212 THR A N 1
ATOM 1630 C CA . THR A 1 212 ? 20.669 3.491 -20.326 1.00 97.50 212 THR A CA 1
ATOM 1631 C C . THR A 1 212 ? 19.393 3.217 -21.114 1.00 97.50 212 THR A C 1
ATOM 1633 O O . THR A 1 212 ? 19.262 2.161 -21.731 1.00 97.50 212 THR A O 1
ATOM 1636 N N . PHE A 1 213 ? 18.492 4.196 -21.140 1.00 98.12 213 PHE A N 1
ATOM 1637 C CA . PHE A 1 213 ? 17.231 4.159 -21.875 1.00 98.12 213 PHE A CA 1
ATOM 1638 C C . PHE A 1 213 ? 17.239 5.175 -23.019 1.00 98.12 213 PHE A C 1
ATOM 1640 O O . PHE A 1 213 ? 17.695 6.314 -22.868 1.00 98.12 213 PHE A O 1
ATOM 1647 N N . ALA A 1 214 ? 16.694 4.779 -24.164 1.00 97.75 214 ALA A N 1
ATOM 1648 C CA . ALA A 1 214 ? 16.187 5.706 -25.162 1.00 97.75 214 ALA A CA 1
ATOM 1649 C C . ALA A 1 214 ? 14.808 6.235 -24.732 1.00 97.75 214 ALA A C 1
ATOM 1651 O O . ALA A 1 214 ? 14.074 5.585 -23.990 1.00 97.75 214 ALA A O 1
ATOM 1652 N N . GLY A 1 215 ? 14.437 7.421 -25.217 1.00 97.38 215 GLY A N 1
ATOM 1653 C CA . GLY A 1 215 ? 13.123 7.989 -24.923 1.00 97.38 215 GLY A CA 1
ATOM 1654 C C . GLY A 1 215 ? 12.009 7.114 -25.500 1.00 97.38 215 GLY A C 1
ATOM 1655 O O . GLY A 1 215 ? 12.023 6.794 -26.691 1.00 97.38 215 GLY A O 1
ATOM 1656 N N . GLY A 1 216 ? 11.056 6.733 -24.654 1.00 97.19 216 GLY A N 1
ATOM 1657 C CA . GLY A 1 216 ? 9.964 5.822 -24.978 1.00 97.19 216 GLY A CA 1
ATOM 1658 C C . GLY A 1 216 ? 10.263 4.345 -24.714 1.00 97.19 216 GLY A C 1
ATOM 1659 O O . GLY A 1 216 ? 9.352 3.535 -24.910 1.00 97.19 216 GLY A O 1
ATOM 1660 N N . ASP A 1 217 ? 11.474 3.992 -24.260 1.00 98.44 217 ASP A N 1
ATOM 1661 C CA . ASP A 1 217 ? 11.777 2.628 -23.825 1.00 98.44 217 ASP A CA 1
ATOM 1662 C C . ASP A 1 217 ? 10.837 2.186 -22.704 1.00 98.44 217 ASP A C 1
ATOM 1664 O O . ASP A 1 217 ? 10.332 2.989 -21.921 1.00 98.44 217 ASP A O 1
ATOM 1668 N N . ALA A 1 218 ? 10.603 0.882 -22.621 1.00 98.12 218 ALA A N 1
ATOM 1669 C CA . ALA A 1 218 ? 9.689 0.302 -21.657 1.00 98.12 218 ALA A CA 1
ATOM 1670 C C . ALA A 1 218 ? 10.313 -0.903 -20.950 1.00 98.12 218 ALA A C 1
ATOM 1672 O O . ALA A 1 218 ? 11.121 -1.624 -21.532 1.00 98.12 218 ALA A O 1
ATOM 1673 N N . MET A 1 219 ? 9.929 -1.128 -19.694 1.00 98.31 219 MET A N 1
ATOM 1674 C CA . MET A 1 219 ? 10.454 -2.202 -18.855 1.00 98.31 219 MET A CA 1
ATOM 1675 C C . MET A 1 219 ? 9.395 -2.832 -17.942 1.00 98.31 219 MET A C 1
ATOM 1677 O O . MET A 1 219 ? 8.317 -2.280 -17.710 1.00 98.31 219 MET A O 1
ATOM 1681 N N . LYS A 1 220 ? 9.743 -3.997 -17.396 1.00 98.44 220 LYS A N 1
ATOM 1682 C CA . LYS A 1 220 ? 9.135 -4.631 -16.220 1.00 98.44 220 LYS A CA 1
ATOM 1683 C C . LYS A 1 220 ? 10.252 -5.156 -15.316 1.00 98.44 220 LYS A C 1
ATOM 1685 O O . LYS A 1 220 ? 11.416 -5.224 -15.718 1.00 98.44 220 LYS A O 1
ATOM 1690 N N . PHE A 1 221 ? 9.898 -5.558 -14.103 1.00 98.44 221 PHE A N 1
ATOM 1691 C CA . PHE A 1 221 ? 10.837 -6.224 -13.204 1.00 98.44 221 PHE A CA 1
ATOM 1692 C C . PHE A 1 221 ? 10.195 -7.402 -12.482 1.00 98.44 221 PHE A C 1
ATOM 1694 O O . PHE A 1 221 ? 8.972 -7.504 -12.403 1.00 98.44 221 PHE A O 1
ATOM 1701 N N . ASN A 1 222 ? 11.014 -8.335 -12.007 1.00 97.88 222 ASN A N 1
ATOM 1702 C CA . ASN A 1 222 ? 10.537 -9.548 -11.355 1.00 97.88 222 ASN A CA 1
ATOM 1703 C C . ASN A 1 222 ? 11.582 -10.119 -10.390 1.00 97.88 222 ASN A C 1
ATOM 1705 O O . ASN A 1 222 ? 12.782 -9.913 -10.554 1.00 97.88 222 ASN A O 1
ATOM 1709 N N . MET A 1 223 ? 11.124 -10.891 -9.408 1.00 96.12 223 MET A N 1
ATOM 1710 C CA . MET A 1 223 ? 11.989 -11.621 -8.474 1.00 96.12 223 MET A CA 1
ATOM 1711 C C . MET A 1 223 ? 12.645 -12.843 -9.134 1.00 96.12 223 MET A C 1
ATOM 1713 O O . MET A 1 223 ? 13.723 -13.263 -8.724 1.00 96.12 223 MET A O 1
ATOM 1717 N N . ASN A 1 224 ? 12.016 -13.384 -10.183 1.00 95.25 224 ASN A N 1
ATOM 1718 C CA . ASN A 1 224 ? 12.544 -14.477 -10.996 1.00 95.25 224 ASN A CA 1
ATOM 1719 C C . ASN A 1 224 ? 12.852 -13.988 -12.421 1.00 95.25 224 ASN A C 1
ATOM 1721 O O . ASN A 1 224 ? 12.057 -13.228 -12.979 1.00 95.25 224 ASN A O 1
ATOM 1725 N N . PRO A 1 225 ? 13.934 -14.460 -13.067 1.00 95.94 225 PRO A N 1
ATOM 1726 C CA . PRO A 1 225 ? 14.264 -14.086 -14.440 1.00 95.94 225 PRO A CA 1
ATOM 1727 C C . PRO A 1 225 ? 13.383 -14.855 -15.439 1.00 95.94 225 PRO A C 1
ATOM 1729 O O . PRO A 1 225 ? 13.830 -15.789 -16.106 1.00 95.94 225 PRO A O 1
ATOM 1732 N N . GLY A 1 226 ? 12.100 -14.504 -15.509 1.00 96.06 226 GLY A N 1
ATOM 1733 C CA . GLY A 1 226 ? 11.136 -15.179 -16.371 1.00 96.06 226 GLY A CA 1
ATOM 1734 C C . GLY A 1 226 ? 9.731 -14.585 -16.340 1.00 96.06 226 GLY A C 1
ATOM 1735 O O . GLY A 1 226 ? 9.392 -13.774 -15.478 1.00 96.06 226 GLY A O 1
ATOM 1736 N N . TRP A 1 227 ? 8.921 -15.042 -17.298 1.00 94.62 227 TRP A N 1
ATOM 1737 C CA . TRP A 1 227 ? 7.502 -14.717 -17.463 1.00 94.62 227 TRP A CA 1
ATOM 1738 C C . TRP A 1 227 ? 6.618 -15.721 -16.706 1.00 94.62 227 TRP A C 1
ATOM 1740 O O . TRP A 1 227 ? 6.002 -16.603 -17.296 1.00 94.62 227 TRP A O 1
ATOM 1750 N N . ASP A 1 228 ? 6.607 -15.620 -15.379 1.00 93.69 228 ASP A N 1
ATOM 1751 C CA . ASP A 1 228 ? 5.822 -16.445 -14.447 1.00 93.69 228 ASP A CA 1
ATOM 1752 C C . ASP A 1 228 ? 4.469 -15.825 -14.036 1.00 93.69 228 ASP A C 1
ATOM 1754 O O . ASP A 1 228 ? 3.761 -16.392 -13.207 1.00 93.69 228 ASP A O 1
ATOM 1758 N N . GLY A 1 229 ? 4.104 -14.669 -14.604 1.00 92.06 229 GLY A N 1
ATOM 1759 C CA . GLY A 1 229 ? 2.885 -13.929 -14.260 1.00 92.06 229 GLY A CA 1
ATOM 1760 C C . GLY A 1 229 ? 3.010 -12.999 -13.048 1.00 92.06 229 GLY A C 1
ATOM 1761 O O . GLY A 1 229 ? 2.061 -12.277 -12.758 1.00 92.06 229 GLY A O 1
ATOM 1762 N N . ASN A 1 230 ? 4.163 -12.970 -12.369 1.00 92.69 230 ASN A N 1
ATOM 1763 C CA . ASN A 1 230 ? 4.417 -12.105 -11.209 1.00 92.69 230 ASN A CA 1
ATOM 1764 C C . ASN A 1 230 ? 5.235 -10.849 -11.551 1.00 92.69 230 ASN A C 1
ATOM 1766 O O . ASN A 1 230 ? 5.725 -10.168 -10.652 1.00 92.69 230 ASN A O 1
ATOM 1770 N N . GLN A 1 231 ? 5.413 -10.542 -12.840 1.00 95.06 231 GLN A N 1
ATOM 1771 C CA . GLN A 1 231 ? 6.172 -9.368 -13.268 1.00 95.06 231 GLN A CA 1
ATOM 1772 C C . GLN A 1 231 ? 5.460 -8.113 -12.782 1.00 95.06 231 GLN A C 1
ATOM 1774 O O . GLN A 1 231 ? 4.274 -7.911 -13.052 1.00 95.06 231 GLN A O 1
ATOM 1779 N N . VAL A 1 232 ? 6.203 -7.236 -12.120 1.00 96.94 232 VAL A N 1
ATOM 1780 C CA . VAL A 1 232 ? 5.686 -5.940 -11.719 1.00 96.94 232 VAL A CA 1
ATOM 1781 C C . VAL A 1 232 ? 5.686 -5.022 -12.937 1.00 96.94 232 VAL A C 1
ATOM 1783 O O . VAL A 1 232 ? 6.710 -4.782 -13.582 1.00 96.94 232 VAL A O 1
ATOM 1786 N N . ALA A 1 233 ? 4.485 -4.557 -13.256 1.00 96.38 233 ALA A N 1
ATOM 1787 C CA . ALA A 1 233 ? 4.171 -3.589 -14.293 1.00 96.38 233 ALA A CA 1
ATOM 1788 C C . ALA A 1 233 ? 3.868 -2.221 -13.670 1.00 96.38 233 ALA A C 1
ATOM 1790 O O . ALA A 1 233 ? 3.793 -2.088 -12.448 1.00 96.38 233 ALA A O 1
ATOM 1791 N N . TYR A 1 234 ? 3.657 -1.207 -14.510 1.00 97.44 234 TYR A N 1
ATOM 1792 C CA . TYR A 1 234 ? 3.254 0.109 -14.030 1.00 97.44 234 TYR A CA 1
ATOM 1793 C C . TYR A 1 234 ? 1.906 0.043 -13.295 1.00 97.44 234 TYR A C 1
ATOM 1795 O O . TYR A 1 234 ? 0.949 -0.564 -13.776 1.00 97.44 234 TYR A O 1
ATOM 1803 N N . PHE A 1 235 ? 1.831 0.726 -12.157 1.00 94.00 235 PHE A N 1
ATOM 1804 C CA . PHE A 1 235 ? 0.595 1.079 -11.470 1.00 94.00 235 PHE A CA 1
ATOM 1805 C C . PHE A 1 235 ? 0.788 2.423 -10.761 1.00 94.00 235 PHE A C 1
ATOM 1807 O O . PHE A 1 235 ? 1.914 2.822 -10.442 1.00 94.00 235 PHE A O 1
ATOM 1814 N N . ASP A 1 236 ? -0.308 3.127 -10.491 1.00 89.69 236 ASP A N 1
ATOM 1815 C CA . ASP A 1 236 ? -0.234 4.411 -9.799 1.00 89.69 236 ASP A CA 1
ATOM 1816 C C . ASP A 1 236 ? 0.269 4.239 -8.361 1.00 89.69 236 ASP A C 1
ATOM 1818 O O . ASP A 1 236 ? -0.272 3.463 -7.574 1.00 89.69 236 ASP A O 1
ATOM 1822 N N . GLY A 1 237 ? 1.333 4.972 -8.026 1.00 90.19 237 GLY A N 1
ATOM 1823 C CA . GLY A 1 237 ? 2.034 4.871 -6.744 1.00 90.19 237 GLY A CA 1
ATOM 1824 C C . GLY A 1 237 ? 3.284 3.986 -6.763 1.00 90.19 237 GLY A C 1
ATOM 1825 O O . GLY A 1 237 ? 4.001 3.969 -5.768 1.00 90.19 237 GLY A O 1
ATOM 1826 N N . LEU A 1 238 ? 3.589 3.300 -7.874 1.00 96.56 238 LEU A N 1
ATOM 1827 C CA . LEU A 1 238 ? 4.843 2.549 -8.020 1.00 96.56 238 LEU A CA 1
ATOM 1828 C C . LEU A 1 238 ? 6.074 3.470 -8.015 1.00 96.56 238 LEU A C 1
ATOM 1830 O O . LEU A 1 238 ? 7.082 3.155 -7.389 1.00 96.56 238 LEU A O 1
ATOM 1834 N N . VAL A 1 239 ? 5.993 4.590 -8.736 1.00 97.62 239 VAL A N 1
ATOM 1835 C CA . VAL A 1 239 ? 7.113 5.515 -8.969 1.00 97.62 239 VAL A CA 1
ATOM 1836 C C . VAL A 1 239 ? 6.850 6.821 -8.214 1.00 97.62 239 VAL A C 1
ATOM 1838 O O . VAL A 1 239 ? 5.803 7.434 -8.460 1.00 97.62 239 VAL A O 1
ATOM 1841 N N . PRO A 1 240 ? 7.750 7.266 -7.319 1.00 96.50 240 PRO A N 1
ATOM 1842 C CA . PRO A 1 240 ? 7.631 8.556 -6.638 1.00 96.50 240 PRO A CA 1
ATOM 1843 C C . PRO A 1 240 ? 7.697 9.747 -7.601 1.00 96.50 240 PRO A C 1
ATOM 1845 O O . PRO A 1 240 ? 8.308 9.663 -8.667 1.00 96.50 240 PRO A O 1
ATOM 1848 N N . ASP A 1 241 ? 7.106 10.878 -7.209 1.00 94.62 241 ASP A N 1
ATOM 1849 C CA . ASP A 1 241 ? 6.945 12.050 -8.084 1.00 94.62 241 ASP A CA 1
ATOM 1850 C C . ASP A 1 241 ? 8.273 12.625 -8.595 1.00 94.62 241 ASP A C 1
ATOM 1852 O O . ASP A 1 241 ? 8.367 13.001 -9.763 1.00 94.62 241 ASP A O 1
ATOM 1856 N N . GLU A 1 242 ? 9.318 12.642 -7.764 1.00 95.25 242 GLU A N 1
ATOM 1857 C CA . GLU A 1 242 ? 10.644 13.117 -8.181 1.00 95.25 242 GLU A CA 1
ATOM 1858 C C . GLU A 1 242 ? 11.244 12.230 -9.281 1.00 95.25 242 GLU A C 1
ATOM 1860 O O . GLU A 1 242 ? 11.738 12.733 -10.290 1.00 95.25 242 GLU A O 1
ATOM 1865 N N . SER A 1 243 ? 11.126 10.905 -9.149 1.00 97.38 243 SER A N 1
ATOM 1866 C CA . SER A 1 243 ? 11.586 9.965 -10.175 1.00 97.38 243 SER A CA 1
ATOM 1867 C C . SER A 1 243 ? 10.717 10.006 -11.432 1.00 97.38 243 SER A C 1
ATOM 1869 O O . SER A 1 243 ? 11.255 9.962 -12.540 1.00 97.38 243 SER A O 1
ATOM 1871 N N . LYS A 1 244 ? 9.392 10.171 -11.291 1.00 96.06 244 LYS A N 1
ATOM 1872 C CA . LYS A 1 244 ? 8.492 10.410 -12.431 1.00 96.06 244 LYS A CA 1
ATOM 1873 C C . LYS A 1 244 ? 8.904 11.657 -13.198 1.00 96.06 244 LYS A C 1
ATOM 1875 O O . LYS A 1 244 ? 8.989 11.608 -14.415 1.00 96.06 244 LYS A O 1
ATOM 1880 N N . LYS A 1 245 ? 9.190 12.757 -12.504 1.00 96.25 245 LYS A N 1
ATOM 1881 C CA . LYS A 1 245 ? 9.609 14.019 -13.119 1.00 96.25 245 LYS A CA 1
ATOM 1882 C C . LYS A 1 245 ? 10.978 13.913 -13.793 1.00 96.25 245 LYS A C 1
ATOM 1884 O O . LYS A 1 245 ? 11.174 14.512 -14.846 1.00 96.25 245 LYS A O 1
ATOM 1889 N N . LEU A 1 246 ? 11.910 13.171 -13.196 1.00 97.19 246 LEU A N 1
ATOM 1890 C CA . LEU A 1 246 ? 13.258 12.984 -13.731 1.00 97.19 246 LEU A CA 1
ATOM 1891 C C . LEU A 1 246 ? 13.252 12.175 -15.039 1.00 97.19 246 LEU A C 1
ATOM 1893 O O . LEU A 1 246 ? 13.799 12.619 -16.049 1.00 97.19 246 LEU A O 1
ATOM 1897 N N . ALA A 1 247 ? 12.637 10.993 -15.024 1.00 97.25 247 ALA A N 1
ATOM 1898 C CA . ALA A 1 247 ? 12.694 10.037 -16.132 1.00 97.25 247 ALA A CA 1
ATOM 1899 C C . ALA A 1 247 ? 11.439 10.044 -17.034 1.00 97.25 247 ALA A C 1
ATOM 1901 O O . ALA A 1 247 ? 11.392 9.309 -18.017 1.00 97.25 247 ALA A O 1
ATOM 1902 N N . ASP A 1 248 ? 10.449 10.895 -16.735 1.00 97.69 248 ASP A N 1
ATOM 1903 C CA . ASP A 1 248 ? 9.135 10.946 -17.401 1.00 97.69 248 ASP A CA 1
ATOM 1904 C C . ASP A 1 248 ? 8.461 9.564 -17.425 1.00 97.69 248 ASP A C 1
ATOM 1906 O O . ASP A 1 248 ? 8.182 8.988 -18.476 1.00 97.69 248 ASP A O 1
ATOM 1910 N N . VAL A 1 249 ? 8.307 8.970 -16.234 1.00 97.75 249 VAL A N 1
ATOM 1911 C CA . VAL A 1 249 ? 7.867 7.574 -16.093 1.00 97.75 249 VAL A CA 1
ATOM 1912 C C . VAL A 1 249 ? 6.346 7.462 -16.095 1.00 97.75 249 VAL A C 1
ATOM 1914 O O . VAL A 1 249 ? 5.666 8.081 -15.271 1.00 97.75 249 VAL A O 1
ATOM 1917 N N . GLY A 1 250 ? 5.815 6.595 -16.955 1.00 96.69 250 GLY A N 1
ATOM 1918 C CA . GLY A 1 250 ? 4.381 6.344 -17.091 1.00 96.69 250 GLY A CA 1
ATOM 1919 C C . GLY A 1 250 ? 4.040 4.895 -17.434 1.00 96.69 250 GLY A C 1
ATOM 1920 O O . GLY A 1 250 ? 4.914 4.040 -17.573 1.00 96.69 250 GLY A O 1
ATOM 1921 N N . GLY A 1 251 ? 2.744 4.611 -17.558 1.00 96.75 251 GLY A N 1
ATOM 1922 C CA . GLY A 1 251 ? 2.241 3.323 -18.033 1.00 96.75 251 GLY A CA 1
ATOM 1923 C C . GLY A 1 251 ? 1.955 3.352 -19.533 1.00 96.75 251 GLY A C 1
ATOM 1924 O O . GLY A 1 251 ? 1.284 4.266 -20.007 1.00 96.75 251 GLY A O 1
ATOM 1925 N N . VAL A 1 252 ? 2.407 2.334 -20.267 1.00 97.25 252 VAL A N 1
ATOM 1926 C CA . VAL A 1 252 ? 2.060 2.120 -21.685 1.00 97.25 252 VAL A CA 1
ATOM 1927 C C . VAL A 1 252 ? 1.452 0.733 -21.872 1.00 97.25 252 VAL A C 1
ATOM 1929 O O . VAL A 1 252 ? 1.915 -0.215 -21.244 1.00 97.25 252 VAL A O 1
ATOM 1932 N N . ASP A 1 253 ? 0.420 0.607 -22.709 1.00 96.00 253 ASP A N 1
ATOM 1933 C CA . ASP A 1 253 ? -0.220 -0.681 -23.016 1.00 96.00 253 ASP A CA 1
ATOM 1934 C C . ASP A 1 253 ? 0.816 -1.689 -23.542 1.00 96.00 253 ASP A C 1
ATOM 1936 O O . ASP A 1 253 ? 1.604 -1.379 -24.440 1.00 96.00 253 ASP A O 1
ATOM 1940 N N . ASP A 1 254 ? 0.832 -2.891 -22.965 1.00 92.88 254 ASP A N 1
ATOM 1941 C CA . ASP A 1 254 ? 1.716 -3.979 -23.389 1.00 92.88 254 ASP A CA 1
ATOM 1942 C C . ASP A 1 254 ? 1.148 -4.818 -24.546 1.00 92.88 254 ASP A C 1
ATOM 1944 O O . ASP A 1 254 ? 1.769 -5.793 -24.978 1.00 92.88 254 ASP A O 1
ATOM 1948 N N . GLY A 1 255 ? -0.028 -4.447 -25.057 1.00 91.62 255 GLY A N 1
ATOM 1949 C CA . GLY A 1 255 ? -0.727 -5.123 -26.146 1.00 91.62 255 GLY A CA 1
ATOM 1950 C C . GLY A 1 255 ? -1.435 -6.411 -25.721 1.00 91.62 255 GLY A C 1
ATOM 1951 O O . GLY A 1 255 ? -2.056 -7.063 -26.560 1.00 91.62 255 GLY A O 1
ATOM 1952 N N . ASN A 1 256 ? -1.366 -6.780 -24.438 1.00 88.88 256 ASN A N 1
ATOM 1953 C CA . ASN A 1 256 ? -1.961 -7.987 -23.863 1.00 88.88 256 ASN A CA 1
ATOM 1954 C C . ASN A 1 256 ? -2.922 -7.667 -22.704 1.00 88.88 256 ASN A C 1
ATOM 1956 O O . ASN A 1 256 ? -3.252 -8.545 -21.905 1.00 88.88 256 ASN A O 1
ATOM 1960 N N . GLY A 1 257 ? -3.395 -6.419 -22.623 1.00 84.38 257 GLY A N 1
ATOM 1961 C CA . GLY A 1 257 ? -4.295 -5.955 -21.567 1.00 84.38 257 GLY A CA 1
ATOM 1962 C C . GLY A 1 257 ? -3.590 -5.633 -20.246 1.00 84.38 257 GLY A C 1
ATOM 1963 O O . GLY A 1 257 ? -4.270 -5.444 -19.238 1.00 84.38 257 GLY A O 1
ATOM 1964 N N . GLY A 1 258 ? -2.256 -5.581 -20.242 1.00 89.94 258 GLY A N 1
ATOM 1965 C CA . GLY A 1 258 ? -1.435 -5.096 -19.139 1.00 89.94 258 GLY A CA 1
ATOM 1966 C C . GLY A 1 258 ? -0.717 -3.792 -19.488 1.00 89.94 258 GLY A C 1
ATOM 1967 O O . GLY A 1 258 ? -0.921 -3.199 -20.546 1.00 89.94 258 GLY A O 1
ATOM 1968 N N . LEU A 1 259 ? 0.144 -3.340 -18.577 1.00 96.56 259 LEU A N 1
ATOM 1969 C CA . LEU A 1 259 ? 0.999 -2.173 -18.787 1.00 96.56 259 LEU A CA 1
ATOM 1970 C C . LEU A 1 259 ? 2.477 -2.574 -18.760 1.00 96.56 259 LEU A C 1
ATOM 1972 O O . LEU A 1 259 ? 2.869 -3.514 -18.067 1.00 96.56 259 LEU A O 1
ATOM 1976 N N . ASN A 1 260 ? 3.311 -1.815 -19.460 1.00 98.06 260 ASN A N 1
ATOM 1977 C CA . ASN A 1 260 ? 4.742 -1.700 -19.209 1.00 98.06 260 ASN A CA 1
ATOM 1978 C C . ASN A 1 260 ? 5.038 -0.380 -18.488 1.00 98.06 260 ASN A C 1
ATOM 1980 O O . ASN A 1 260 ? 4.255 0.569 -18.558 1.00 98.06 260 ASN A O 1
ATOM 1984 N N . ILE A 1 261 ? 6.190 -0.315 -17.825 1.00 98.56 261 ILE A N 1
ATOM 1985 C CA . ILE A 1 261 ? 6.737 0.913 -17.246 1.00 98.56 261 ILE A CA 1
ATOM 1986 C C . ILE A 1 261 ? 7.513 1.618 -18.357 1.00 98.56 261 ILE A C 1
ATOM 1988 O O . ILE A 1 261 ? 8.572 1.137 -18.745 1.00 98.56 261 ILE A O 1
ATOM 1992 N N . GLN A 1 262 ? 6.976 2.704 -18.905 1.00 98.31 262 GLN A N 1
ATOM 1993 C CA . GLN A 1 262 ? 7.623 3.500 -19.946 1.00 98.31 262 GLN A CA 1
ATOM 1994 C C . GLN A 1 262 ? 8.495 4.593 -19.331 1.00 98.31 262 GLN A C 1
ATOM 1996 O O . GLN A 1 262 ? 8.067 5.263 -18.397 1.00 98.31 262 GLN A O 1
ATOM 2001 N N . ILE A 1 263 ? 9.686 4.784 -19.889 1.00 98.44 263 ILE A N 1
ATOM 2002 C CA . ILE A 1 263 ? 10.630 5.852 -19.578 1.00 98.44 263 ILE A CA 1
ATOM 2003 C C . ILE A 1 263 ? 10.578 6.846 -20.743 1.00 98.44 263 ILE A C 1
ATOM 2005 O O . ILE A 1 263 ? 11.005 6.529 -21.854 1.00 98.44 263 ILE A O 1
ATOM 2009 N N . GLY A 1 264 ? 10.018 8.035 -20.527 1.00 97.75 264 GLY A N 1
ATOM 2010 C CA . GLY A 1 264 ? 9.863 9.047 -21.575 1.00 97.75 264 GLY A CA 1
ATOM 2011 C C . GLY A 1 264 ? 11.169 9.767 -21.918 1.00 97.75 264 GLY A C 1
ATOM 2012 O O . GLY A 1 264 ? 11.462 9.999 -23.095 1.00 97.75 264 GLY A O 1
ATOM 2013 N N . ASN A 1 265 ? 11.996 10.062 -20.912 1.00 97.75 265 ASN A N 1
ATOM 2014 C CA . ASN A 1 265 ? 13.250 10.789 -21.095 1.00 97.75 265 ASN A CA 1
ATOM 2015 C C . ASN A 1 265 ? 14.416 9.832 -21.363 1.00 97.75 265 ASN A C 1
ATOM 2017 O O . ASN A 1 265 ? 14.705 8.938 -20.573 1.00 97.75 265 ASN A O 1
ATOM 2021 N N . ALA A 1 266 ? 15.131 10.053 -22.469 1.00 97.56 266 ALA A N 1
ATOM 2022 C CA . ALA A 1 266 ? 16.373 9.335 -22.732 1.00 97.56 266 ALA A CA 1
ATOM 2023 C C . ALA A 1 266 ? 17.441 9.712 -21.693 1.00 97.56 266 ALA A C 1
ATOM 2025 O O . ALA A 1 266 ? 17.629 10.895 -21.396 1.00 97.56 266 ALA A O 1
ATOM 2026 N N . GLY A 1 267 ? 18.191 8.731 -21.202 1.00 96.38 267 GLY A N 1
ATOM 2027 C CA . GLY A 1 267 ? 19.214 8.969 -20.192 1.00 96.38 267 GLY A CA 1
ATOM 2028 C C . GLY A 1 267 ? 19.792 7.691 -19.606 1.00 96.38 267 GLY A C 1
ATOM 2029 O O . GLY A 1 267 ? 19.294 6.592 -19.844 1.00 96.38 267 GLY A O 1
ATOM 2030 N N . THR A 1 268 ? 20.861 7.853 -18.832 1.00 97.62 268 THR A N 1
ATOM 2031 C CA . THR A 1 268 ? 21.413 6.787 -17.994 1.00 97.62 268 THR A CA 1
ATOM 2032 C C . THR A 1 268 ? 20.992 7.046 -16.557 1.00 97.62 268 THR A C 1
ATOM 2034 O O . THR A 1 268 ? 21.307 8.099 -16.001 1.00 97.62 268 THR A O 1
ATOM 2037 N N . TYR A 1 269 ? 20.299 6.079 -15.966 1.00 98.06 269 TYR A N 1
ATOM 2038 C CA . TYR A 1 269 ? 19.755 6.183 -14.619 1.00 98.06 269 TYR A CA 1
ATOM 2039 C C . TYR A 1 269 ? 20.277 5.052 -13.746 1.00 98.06 269 TYR A C 1
ATOM 2041 O O . TYR A 1 269 ? 20.412 3.919 -14.213 1.00 98.06 269 TYR A O 1
ATOM 2049 N N . GLU A 1 270 ? 20.515 5.338 -12.470 1.00 97.75 270 GLU A N 1
ATOM 2050 C CA . GLU A 1 270 ? 20.490 4.289 -11.458 1.00 97.75 270 GLU A CA 1
ATOM 2051 C C . GLU A 1 270 ? 19.023 3.977 -11.146 1.00 97.75 270 GLU A C 1
ATOM 2053 O O . GLU A 1 270 ? 18.294 4.802 -10.592 1.00 97.75 270 GLU A O 1
ATOM 2058 N N . VAL A 1 271 ? 18.582 2.788 -11.554 1.00 98.19 271 VAL A N 1
ATOM 2059 C CA . VAL A 1 271 ? 17.237 2.274 -11.295 1.00 98.19 271 VAL A CA 1
ATOM 2060 C C . VAL A 1 271 ? 17.274 1.503 -9.987 1.00 98.19 271 VAL A C 1
ATOM 2062 O O . VAL A 1 271 ? 18.020 0.528 -9.876 1.00 98.19 271 VAL A O 1
ATOM 2065 N N . VAL A 1 272 ? 16.459 1.905 -9.014 1.00 98.25 272 VAL A N 1
ATOM 2066 C CA . VAL A 1 272 ? 16.404 1.281 -7.689 1.00 98.25 272 VAL A CA 1
ATOM 2067 C C . VAL A 1 272 ? 15.014 0.714 -7.435 1.00 98.25 272 VAL A C 1
ATOM 2069 O O . VAL A 1 272 ? 14.020 1.433 -7.420 1.00 98.25 272 VAL A O 1
ATOM 2072 N N . VAL A 1 273 ? 14.943 -0.594 -7.194 1.00 98.56 273 VAL A N 1
ATOM 2073 C CA . VAL A 1 273 ? 13.725 -1.277 -6.750 1.00 98.56 273 VAL A CA 1
ATOM 2074 C C . VAL A 1 273 ? 13.816 -1.477 -5.244 1.00 98.56 273 VAL A C 1
ATOM 2076 O O . VAL A 1 273 ? 14.710 -2.170 -4.755 1.00 98.56 273 VAL A O 1
ATOM 2079 N N . THR A 1 274 ? 12.867 -0.905 -4.507 1.00 98.12 274 THR A N 1
ATOM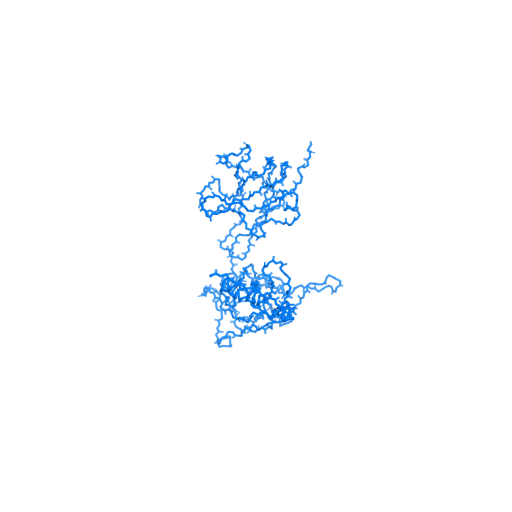 2080 C CA . THR A 1 274 ? 12.672 -1.172 -3.079 1.00 98.12 274 THR A CA 1
ATOM 2081 C C . THR A 1 274 ? 11.465 -2.083 -2.894 1.00 98.12 274 THR A C 1
ATOM 2083 O O . THR A 1 274 ? 10.356 -1.742 -3.299 1.00 98.12 274 THR A O 1
ATOM 2086 N N . VAL A 1 275 ? 11.671 -3.220 -2.235 1.00 96.56 275 VAL A N 1
ATOM 2087 C CA . VAL A 1 275 ? 10.640 -4.194 -1.873 1.00 96.56 275 VAL A CA 1
ATOM 2088 C C . VAL A 1 275 ? 10.456 -4.195 -0.364 1.00 96.56 275 VAL A C 1
ATOM 2090 O O . VAL A 1 275 ? 11.428 -4.253 0.391 1.00 96.56 275 VAL A O 1
ATOM 2093 N N . LYS A 1 276 ? 9.204 -4.153 0.083 1.00 93.06 276 LYS A N 1
ATOM 2094 C CA . LYS A 1 276 ? 8.834 -4.211 1.501 1.00 93.06 276 LYS A CA 1
ATOM 2095 C C . LYS A 1 276 ? 7.699 -5.206 1.690 1.00 93.06 276 LYS A C 1
ATOM 2097 O O . LYS A 1 276 ? 6.872 -5.368 0.796 1.00 93.06 276 LYS A O 1
ATOM 2102 N N . VAL A 1 277 ? 7.628 -5.835 2.857 1.00 88.81 277 VAL A N 1
ATOM 2103 C CA . VAL A 1 277 ? 6.412 -6.546 3.269 1.00 88.81 277 VAL A CA 1
ATOM 2104 C C . VAL A 1 277 ? 5.386 -5.501 3.703 1.00 88.81 277 VAL A C 1
ATOM 2106 O O . VAL A 1 277 ? 5.705 -4.609 4.483 1.00 88.81 277 VAL A O 1
ATOM 2109 N N . ALA A 1 278 ? 4.175 -5.593 3.166 1.00 86.25 278 ALA A N 1
ATOM 2110 C CA . ALA A 1 278 ? 3.061 -4.702 3.450 1.00 86.25 278 ALA A CA 1
ATOM 2111 C C . ALA A 1 278 ? 1.811 -5.560 3.687 1.00 86.25 278 ALA A C 1
ATOM 2113 O O . ALA A 1 278 ? 1.180 -6.048 2.744 1.00 86.25 278 ALA A O 1
ATOM 2114 N N . GLY A 1 279 ? 1.503 -5.812 4.963 1.00 87.06 279 GLY A N 1
ATOM 2115 C CA . GLY A 1 279 ? 0.498 -6.798 5.351 1.00 87.06 279 GLY A CA 1
ATOM 2116 C C . GLY A 1 279 ? 0.873 -8.191 4.839 1.00 87.06 279 GLY A C 1
ATOM 2117 O O . GLY A 1 279 ? 1.944 -8.711 5.143 1.00 87.06 279 GLY A O 1
ATOM 2118 N N . THR A 1 280 ? 0.004 -8.788 4.024 1.00 86.88 280 THR A N 1
ATOM 2119 C CA . THR A 1 280 ? 0.197 -10.139 3.471 1.00 86.88 280 THR A CA 1
ATOM 2120 C C . THR A 1 280 ? 0.893 -10.174 2.108 1.00 86.88 280 THR A C 1
ATOM 2122 O O . THR A 1 280 ? 1.026 -11.243 1.512 1.00 86.88 280 THR A O 1
ATOM 2125 N N . LYS A 1 281 ? 1.320 -9.021 1.580 1.00 90.19 281 LYS A N 1
ATOM 2126 C CA . LYS A 1 281 ? 1.856 -8.883 0.218 1.00 90.19 281 LYS A CA 1
ATOM 2127 C C . LYS A 1 281 ? 3.189 -8.147 0.207 1.00 90.19 281 LYS A C 1
ATOM 2129 O O . LYS A 1 281 ? 3.592 -7.529 1.190 1.00 90.19 281 LYS A O 1
ATOM 2134 N N . LEU A 1 282 ? 3.868 -8.206 -0.934 1.00 92.50 282 LEU A N 1
ATOM 2135 C CA . LEU A 1 282 ? 5.011 -7.347 -1.213 1.00 92.50 282 LEU A CA 1
ATOM 2136 C C . LEU A 1 282 ? 4.524 -6.034 -1.831 1.00 92.50 282 LEU A C 1
ATOM 2138 O O . LEU A 1 282 ? 3.701 -6.035 -2.747 1.00 92.50 282 LEU A O 1
ATOM 2142 N N . ALA A 1 283 ? 5.044 -4.925 -1.322 1.00 93.38 283 ALA A N 1
ATOM 2143 C CA . ALA A 1 283 ? 4.897 -3.603 -1.905 1.00 93.38 283 ALA A CA 1
ATOM 2144 C C . ALA A 1 283 ? 6.212 -3.188 -2.562 1.00 93.38 283 ALA A C 1
AT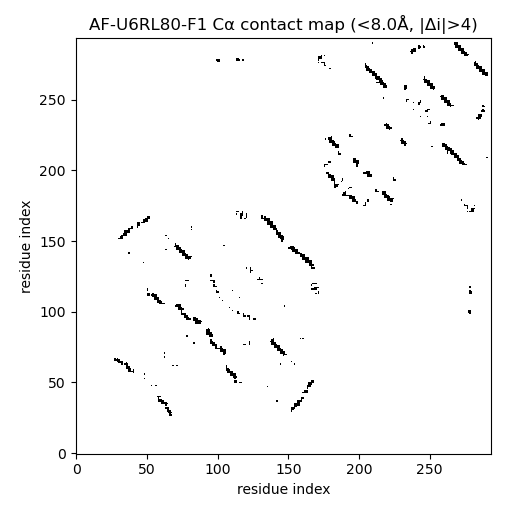OM 2146 O O . ALA A 1 283 ? 7.297 -3.490 -2.057 1.00 93.38 283 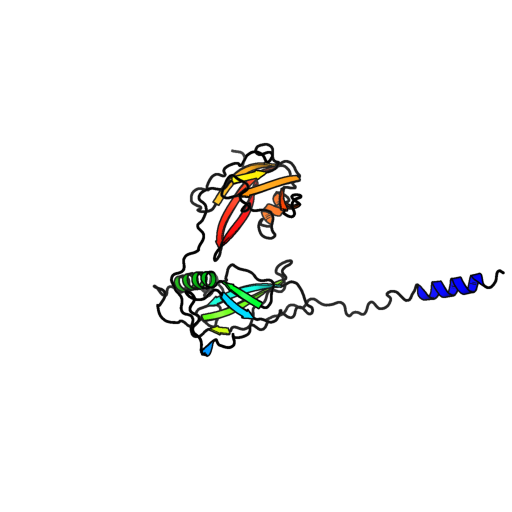ALA A O 1
ATOM 2147 N N . TYR A 1 284 ? 6.091 -2.469 -3.674 1.00 96.69 284 TYR A N 1
ATOM 2148 C CA . TYR A 1 284 ? 7.214 -2.067 -4.504 1.00 96.69 284 TYR A CA 1
ATOM 2149 C C . TYR A 1 284 ? 7.240 -0.553 -4.662 1.00 96.69 284 TYR A C 1
ATOM 2151 O O . TYR A 1 284 ? 6.202 0.078 -4.861 1.00 96.69 284 TYR A O 1
ATOM 2159 N N . THR A 1 285 ? 8.441 0.007 -4.616 1.00 97.75 285 THR A N 1
ATOM 2160 C CA . THR A 1 285 ? 8.735 1.371 -5.052 1.00 97.75 285 THR A CA 1
ATOM 2161 C C . THR A 1 285 ? 9.860 1.303 -6.073 1.00 97.75 285 THR A C 1
ATOM 2163 O O . THR A 1 285 ? 10.806 0.531 -5.896 1.00 97.75 285 THR A O 1
ATOM 2166 N N . LEU A 1 286 ? 9.726 2.072 -7.147 1.00 98.50 286 LEU A N 1
ATOM 2167 C CA . LEU A 1 286 ? 10.704 2.173 -8.218 1.00 98.50 286 LEU A CA 1
ATOM 2168 C C . LEU A 1 286 ? 11.219 3.609 -8.286 1.00 98.50 286 LEU A C 1
ATOM 2170 O O . LEU A 1 286 ? 10.496 4.510 -8.708 1.00 98.50 286 LEU A O 1
ATOM 2174 N N . ASP A 1 287 ? 12.466 3.798 -7.881 1.00 98.31 287 ASP A N 1
ATOM 2175 C CA . ASP A 1 287 ? 13.156 5.078 -7.907 1.00 98.31 287 ASP A CA 1
ATOM 2176 C C . ASP A 1 287 ? 14.120 5.137 -9.099 1.00 98.31 287 ASP A C 1
ATOM 2178 O O . ASP A 1 287 ? 14.734 4.143 -9.495 1.00 98.31 287 ASP A O 1
ATOM 2182 N N . PHE A 1 288 ? 14.260 6.334 -9.656 1.00 98.06 288 PHE A N 1
ATOM 2183 C CA . PHE A 1 288 ? 15.252 6.681 -10.667 1.00 98.06 288 PHE A CA 1
ATOM 2184 C C . PHE A 1 288 ? 16.122 7.806 -10.117 1.00 98.06 288 PHE A C 1
ATOM 2186 O O . PHE A 1 288 ? 15.592 8.835 -9.682 1.00 98.06 288 PHE A O 1
ATOM 2193 N N . TYR A 1 289 ? 17.438 7.622 -10.186 1.00 96.81 289 TYR A N 1
ATOM 2194 C CA . TYR A 1 289 ? 18.439 8.644 -9.887 1.00 96.81 289 TYR A CA 1
ATOM 2195 C C . TYR A 1 289 ? 19.305 8.905 -11.118 1.00 96.81 289 TYR A C 1
ATOM 2197 O O . TYR A 1 289 ? 19.487 8.024 -11.962 1.00 96.81 289 TYR A O 1
ATOM 2205 N N . GLU A 1 290 ? 19.856 10.114 -11.231 1.00 93.00 290 GLU A N 1
ATOM 2206 C CA . GLU A 1 290 ? 20.907 10.373 -12.216 1.00 93.00 290 GLU A CA 1
ATOM 2207 C C . GLU A 1 290 ? 22.098 9.461 -11.916 1.00 93.00 290 GLU A C 1
ATOM 2209 O O . GLU A 1 290 ? 22.569 9.405 -10.779 1.00 93.00 290 GLU A O 1
ATOM 2214 N N . ALA A 1 291 ? 22.585 8.737 -12.924 1.00 82.81 291 ALA A N 1
ATOM 2215 C CA . ALA A 1 291 ? 23.776 7.925 -12.740 1.00 82.81 291 ALA A CA 1
ATOM 2216 C C . ALA A 1 291 ? 24.975 8.847 -12.473 1.00 82.81 291 ALA A C 1
ATOM 2218 O O . ALA A 1 291 ? 25.350 9.659 -13.324 1.00 82.81 291 ALA A O 1
ATOM 2219 N N . THR A 1 292 ? 25.586 8.735 -11.294 1.00 68.69 292 THR A N 1
ATOM 2220 C CA . THR A 1 292 ? 26.850 9.416 -11.013 1.00 68.69 292 THR A CA 1
ATOM 2221 C C . THR A 1 292 ? 27.927 8.864 -11.937 1.00 68.69 292 THR A C 1
ATOM 2223 O O . THR A 1 292 ? 28.120 7.652 -12.007 1.00 68.69 292 THR A O 1
ATOM 2226 N N . ALA A 1 293 ? 28.628 9.748 -12.650 1.00 50.12 293 ALA A N 1
ATOM 2227 C CA . ALA A 1 293 ? 29.847 9.363 -13.348 1.00 50.12 293 ALA A CA 1
ATOM 2228 C C . ALA A 1 293 ? 30.876 8.915 -12.299 1.00 50.12 293 ALA A C 1
ATOM 2230 O O . ALA A 1 293 ? 31.296 9.734 -11.479 1.00 50.12 293 ALA A O 1
ATOM 2231 N N . GLU A 1 294 ? 31.224 7.627 -12.298 1.00 40.41 294 GLU A N 1
ATOM 2232 C CA . GLU A 1 294 ? 32.422 7.128 -11.608 1.00 40.41 294 GLU A CA 1
ATOM 2233 C C . GLU A 1 294 ? 33.704 7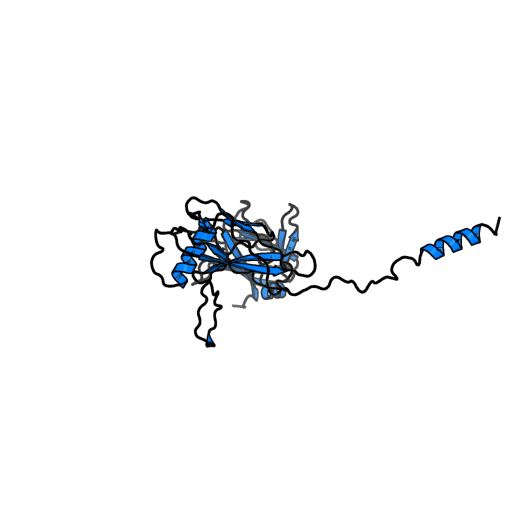.675 -12.253 1.00 40.41 294 GLU A C 1
ATOM 2235 O O . GLU A 1 294 ? 33.759 7.779 -13.504 1.00 40.41 294 GLU A O 1
#

Foldseek 3Di:
DPPVVVVVVVVVVVVVPPPDPPPPVPDQAFDQAAAWAKDAPPCLPPDAAELVPDFWDKIAIDDGPRSDDAFKKKKKKKFLDLDQDDDDVVVVDDGQIFIAQDIDRDRIDTGGSLSVLVRVVVNCVSVVVPDDDQFFGKMKMKMWMAHPPPRPSIYIYRIDIRHGYGHDPHDAPDDQAPWKWKAWCADVHNNPWTHIFDADPPAGQKTKDKGWDDAFIWMWMDSDGDDPVRIDADDPPQEDPVQCVVQVWDWDDPVPRTTTTTGRDTAIWTWMWGWDDRRNDIDIHIHTDHDDDD

Solvent-accessible surface area (backbone atoms only — not comparable to full-atom values): 16544 Å² total; per-residue (Å²): 143,76,74,66,64,62,56,57,56,54,57,57,57,66,62,65,67,75,72,74,83,74,76,57,91,76,65,88,58,82,42,73,33,78,47,32,51,50,56,72,54,96,51,36,88,83,44,71,48,45,32,84,84,39,71,54,49,71,43,42,42,53,77,58,58,31,73,57,97,68,69,42,34,34,35,48,31,42,21,80,43,87,73,80,41,68,65,32,79,93,76,72,38,66,58,52,57,36,71,51,64,69,70,38,77,54,52,66,40,74,42,46,16,62,34,54,21,39,44,48,49,52,43,36,59,70,67,67,68,66,75,85,60,94,54,61,39,56,38,22,37,34,37,41,38,21,32,61,90,76,54,51,61,60,27,40,32,47,76,36,72,38,61,28,37,29,58,55,96,56,74,61,86,58,76,80,62,93,49,41,21,40,34,20,59,29,82,92,24,55,70,75,36,66,42,76,37,46,70,41,86,98,38,87,37,30,30,36,42,77,48,61,36,53,56,63,28,34,31,41,35,24,70,53,84,64,93,80,81,70,57,49,49,48,55,95,76,32,51,50,69,69,25,25,68,69,33,43,52,44,70,38,80,61,86,76,91,49,41,25,31,24,30,47,45,58,46,56,27,33,38,32,44,40,47,42,81,41,51,65,41,80,41,63,39,44,44,55,41,79,51,75,85,127

Nearest PDB structures (foldseek):
  4fch-assembly2_B  TM=8.549E-01  e=1.211E-07  Bacteroides thetaiotaomicron VPI-5482
  4fe9-assembly1_A  TM=3.478E-01  e=2.094E-09  Bacteroides thetaiotaomicron VPI-5482
  8u4c-assembly1_A  TM=2.423E-01  e=3.319E-01  Homo sapiens
  8vjb-assembly1_B  TM=2.391E-01  e=3.904E-01  Homo sapiens
  7a3z-assembly1_A  TM=2.493E-01  e=6.705E-01  Caenorhabditis elegans

pLDDT: mean 90.08, std 13.52, range [40.41, 98.62]

Mean predicted aligned error: 9.31 Å

Secondary structure (DSSP, 8-state):
--SSHHHHHHHHHHTTT-SS----S-PPPPP--SEEPEEPPTTTTT--EETTT-SEEEEEEPPP--SS---EEEEEEEESSSS-PPPBTTTTBPP-EEE-S--BSSSEEEEEHHHHHHHHHHHHHHTT--SPPSS-EEEEEEEEEEETTTS-S-EEEPPEEEEEEE------S----S--EEEESSTTTTTT-PEEPEEPTT-TTEEEEEEEE-TT-EEEEESSSS-SS--B---TTSS-HHHHHHHTEEEEE-SSSSEEEEE-S-EEEEEEEEEEEETTEEEEEEEEEEPP--

Radius of gyration: 26.45 Å; Cα contacts (8 Å, |Δi|>4): 620; chains: 1; bounding box: 76×52×80 Å